Protein AF-A0A8X6NGN1-F1 (afdb_monomer_lite)

InterPro domains:
  IPR045137 RNA-binding protein 26/27 [PTHR14398] (13-332)

Structure (mmCIF, N/CA/C/O backbone):
data_AF-A0A8X6NGN1-F1
#
_entry.id   AF-A0A8X6NGN1-F1
#
loop_
_atom_site.group_PDB
_atom_site.id
_atom_site.type_symbol
_atom_site.label_atom_id
_atom_site.label_alt_id
_atom_site.label_comp_id
_atom_site.label_asym_id
_atom_site.label_entity_id
_atom_site.label_seq_id
_atom_site.pdbx_PDB_ins_code
_atom_site.Cartn_x
_atom_site.Cartn_y
_atom_site.Cartn_z
_atom_site.occupancy
_atom_site.B_iso_or_equiv
_atom_site.auth_seq_id
_atom_site.auth_comp_id
_atom_site.auth_asym_id
_atom_site.auth_atom_id
_atom_site.pdbx_PDB_model_num
ATOM 1 N N . MET A 1 1 ? 50.108 -34.096 55.454 1.00 38.34 1 MET A N 1
ATOM 2 C CA . MET A 1 1 ? 48.822 -34.813 55.584 1.00 38.34 1 MET A CA 1
ATOM 3 C C . MET A 1 1 ? 47.855 -34.188 54.583 1.00 38.34 1 MET A C 1
ATOM 5 O O . MET A 1 1 ? 47.662 -32.986 54.658 1.00 38.34 1 MET A O 1
ATOM 9 N N . THR A 1 2 ? 47.598 -34.831 53.434 1.00 42.09 2 THR A N 1
ATOM 10 C CA . THR A 1 2 ? 46.329 -35.548 53.131 1.00 42.09 2 THR A CA 1
ATOM 11 C C . THR A 1 2 ? 45.111 -34.623 53.333 1.00 42.09 2 THR A C 1
ATOM 13 O O . THR A 1 2 ? 44.882 -34.180 54.445 1.00 42.09 2 THR A O 1
ATOM 16 N N . PHE A 1 3 ? 44.324 -34.227 52.329 1.00 33.25 3 PHE A N 1
ATOM 17 C CA . PHE A 1 3 ? 43.533 -35.097 51.460 1.00 33.25 3 PHE A CA 1
ATOM 18 C C . PHE A 1 3 ? 43.136 -34.427 50.136 1.00 33.25 3 PHE A C 1
ATOM 20 O O . PHE A 1 3 ? 42.787 -33.252 50.064 1.00 33.25 3 PHE A O 1
ATOM 27 N N . CYS A 1 4 ? 43.133 -35.261 49.101 1.00 37.28 4 CYS A N 1
ATOM 28 C CA . CYS A 1 4 ? 42.441 -35.077 47.838 1.00 37.28 4 CYS A CA 1
ATOM 29 C C . CYS A 1 4 ? 40.951 -35.413 48.032 1.00 37.28 4 CYS A C 1
ATOM 31 O O . CYS A 1 4 ? 40.647 -36.506 48.504 1.00 37.28 4 CYS A O 1
ATOM 33 N N . SER A 1 5 ? 40.048 -34.531 47.598 1.00 42.12 5 SER A N 1
ATOM 34 C CA . SER A 1 5 ? 38.655 -34.887 47.303 1.00 42.12 5 SER A CA 1
ATOM 35 C C . SER A 1 5 ? 38.391 -34.619 45.828 1.00 42.12 5 SER A C 1
ATOM 37 O O . SER A 1 5 ? 38.259 -33.478 45.391 1.00 42.12 5 SER A O 1
ATOM 39 N N . LYS A 1 6 ? 38.367 -35.706 45.055 1.00 42.97 6 LYS A N 1
ATOM 40 C CA . LYS A 1 6 ? 37.861 -35.757 43.682 1.00 42.97 6 LYS A CA 1
ATOM 41 C C . LYS A 1 6 ? 36.337 -35.650 43.714 1.00 42.97 6 LYS A C 1
ATOM 43 O O . LYS A 1 6 ? 35.693 -36.431 44.408 1.00 42.97 6 LYS A O 1
ATOM 48 N N . SER A 1 7 ? 35.765 -34.802 42.868 1.00 38.72 7 SER A N 1
ATOM 49 C CA . SER A 1 7 ? 34.479 -35.099 42.241 1.00 38.72 7 SER A CA 1
ATOM 50 C C . SER A 1 7 ? 34.650 -35.002 40.726 1.00 38.72 7 SER A C 1
ATOM 52 O O . SER A 1 7 ? 35.039 -33.983 40.159 1.00 38.72 7 SER A O 1
ATOM 54 N N . THR A 1 8 ? 34.453 -36.145 40.082 1.00 39.88 8 THR A N 1
ATOM 55 C CA . THR A 1 8 ? 34.435 -36.320 38.635 1.00 39.88 8 THR A CA 1
ATOM 56 C C . THR A 1 8 ? 32.991 -36.172 38.171 1.00 39.88 8 THR A C 1
ATOM 58 O O . THR A 1 8 ? 32.128 -36.888 38.669 1.00 39.88 8 THR A O 1
ATOM 61 N N . ILE A 1 9 ? 32.735 -35.312 37.183 1.00 39.12 9 ILE A N 1
ATOM 62 C CA . ILE A 1 9 ? 31.556 -35.435 36.317 1.00 39.12 9 ILE A CA 1
ATOM 63 C C . ILE A 1 9 ? 32.050 -35.643 34.886 1.00 39.12 9 ILE A C 1
ATOM 65 O O . ILE A 1 9 ? 32.876 -34.890 34.370 1.00 39.12 9 ILE A O 1
ATOM 69 N N . TYR A 1 10 ? 31.578 -36.739 34.298 1.00 35.53 10 TYR A N 1
ATOM 70 C CA . TYR A 1 10 ? 31.946 -37.260 32.989 1.00 35.53 10 TYR A CA 1
ATOM 71 C C . TYR A 1 10 ? 31.176 -36.543 31.861 1.00 35.53 10 TYR A C 1
ATOM 73 O O . TYR A 1 10 ? 29.957 -36.444 31.893 1.00 35.53 10 TYR A O 1
ATOM 81 N N . THR A 1 11 ? 31.945 -36.108 30.860 1.00 44.31 11 THR A N 1
ATOM 82 C CA . THR A 1 11 ? 31.710 -36.122 29.400 1.00 44.31 11 THR A CA 1
ATOM 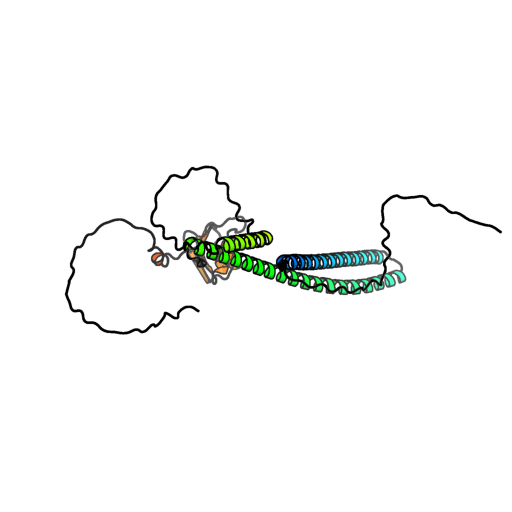83 C C . THR A 1 11 ? 30.421 -35.565 28.779 1.00 44.31 11 THR A C 1
ATOM 85 O O . THR A 1 11 ? 29.343 -36.128 28.922 1.00 44.31 11 THR A O 1
ATOM 88 N N . SER A 1 12 ? 30.610 -34.654 27.819 1.00 38.25 12 SER A N 1
ATOM 89 C CA . SER A 1 12 ? 30.003 -34.791 26.489 1.00 38.25 12 SER A CA 1
ATOM 90 C C . SER A 1 12 ? 30.968 -34.272 25.418 1.00 38.25 12 SER A C 1
ATOM 92 O O . SER A 1 12 ? 31.685 -33.294 25.617 1.00 38.25 12 SER A O 1
ATOM 94 N N . LYS A 1 13 ? 31.033 -35.019 24.319 1.00 49.81 13 LYS A N 1
ATOM 95 C CA . LYS A 1 13 ? 31.956 -34.892 23.192 1.00 49.81 13 LYS A CA 1
ATOM 96 C C . LYS A 1 13 ? 31.533 -33.737 22.276 1.00 49.81 13 LYS A C 1
ATOM 98 O O . LYS A 1 13 ? 30.365 -33.653 21.915 1.00 49.81 13 LYS A O 1
ATOM 103 N N . GLY A 1 14 ? 32.487 -32.927 21.819 1.00 42.56 14 GLY A N 1
ATOM 104 C CA . GLY A 1 14 ? 32.278 -31.992 20.707 1.00 42.56 14 GLY A CA 1
ATOM 105 C C . GLY A 1 14 ? 33.317 -30.873 20.675 1.00 42.56 14 GLY A C 1
ATOM 106 O O . GLY A 1 14 ? 33.395 -30.075 21.600 1.00 42.56 14 GLY A O 1
ATOM 107 N N . ASN A 1 15 ? 34.139 -30.843 19.628 1.00 50.84 15 ASN A N 1
ATOM 108 C CA . ASN A 1 15 ? 35.331 -30.005 19.478 1.00 50.84 15 ASN A CA 1
ATOM 109 C C . ASN A 1 15 ? 35.052 -28.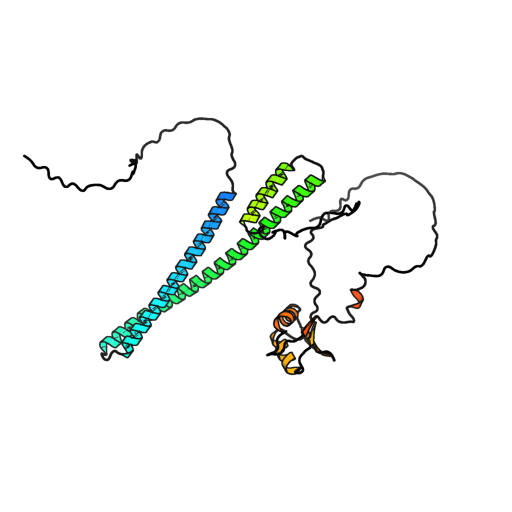490 19.583 1.00 50.84 15 ASN A C 1
ATOM 111 O O . ASN A 1 15 ? 34.553 -27.887 18.635 1.00 50.84 15 ASN A O 1
ATOM 115 N N . LEU A 1 16 ? 35.475 -27.855 20.682 1.00 48.06 16 LEU A N 1
ATOM 116 C CA . LEU A 1 16 ? 35.720 -26.410 20.741 1.00 48.06 16 LEU A CA 1
ATOM 117 C C . LEU A 1 16 ? 37.233 -26.180 20.841 1.00 48.06 16 LEU A C 1
ATOM 119 O O . LEU A 1 16 ? 37.837 -26.381 21.897 1.00 48.06 16 LEU A O 1
ATOM 123 N N . SER A 1 17 ? 37.855 -25.751 19.744 1.00 51.56 17 SER A N 1
ATOM 124 C CA . SER A 1 17 ? 39.224 -25.238 19.769 1.00 51.56 17 SER A CA 1
ATOM 125 C C . SER A 1 17 ? 39.247 -23.956 20.601 1.00 51.56 17 SER A C 1
ATOM 127 O O . SER A 1 17 ? 38.775 -22.903 20.180 1.00 51.56 17 SER A O 1
ATOM 129 N N . ARG A 1 18 ? 39.769 -24.070 21.821 1.00 47.50 18 ARG A N 1
ATOM 130 C CA . ARG A 1 18 ? 39.960 -22.993 22.792 1.00 47.50 18 ARG A CA 1
ATOM 131 C C . ARG A 1 18 ? 41.072 -22.059 22.302 1.00 47.50 18 ARG A C 1
ATOM 133 O O . ARG A 1 18 ? 42.230 -22.244 22.659 1.00 47.50 18 ARG A O 1
ATOM 140 N N . THR A 1 19 ? 40.757 -21.071 21.468 1.00 55.28 19 THR A N 1
ATOM 141 C CA . THR A 1 19 ? 41.727 -20.022 21.122 1.00 55.28 19 THR A CA 1
ATOM 142 C C . THR A 1 19 ? 41.819 -19.018 22.263 1.00 55.28 19 THR A C 1
ATOM 144 O O . THR A 1 19 ? 40.869 -18.297 22.563 1.00 55.28 19 THR A O 1
ATOM 147 N N . VAL A 1 20 ? 42.978 -19.007 22.916 1.00 51.50 20 VAL A N 1
ATOM 148 C CA . VAL A 1 20 ? 43.372 -18.026 23.927 1.00 51.50 20 VAL A CA 1
ATOM 149 C C . VAL A 1 20 ? 43.564 -16.670 23.244 1.00 51.50 20 VAL A C 1
ATOM 151 O O . VAL A 1 20 ? 44.333 -16.548 22.294 1.00 51.50 20 VAL A O 1
ATOM 154 N N . PHE A 1 21 ? 42.849 -15.653 23.719 1.00 49.09 21 PHE A N 1
ATOM 155 C CA . PHE A 1 21 ? 42.984 -14.266 23.281 1.00 49.09 21 PHE A CA 1
ATOM 156 C C . PHE A 1 21 ? 44.294 -13.676 23.830 1.00 49.09 21 PHE A C 1
ATOM 158 O O . PHE A 1 21 ? 44.448 -13.540 25.042 1.00 49.09 21 PHE A O 1
ATOM 165 N N . ILE A 1 22 ? 45.244 -13.347 22.947 1.00 53.75 22 ILE A N 1
ATOM 166 C CA . ILE A 1 22 ? 46.526 -12.706 23.290 1.00 53.75 22 ILE A CA 1
ATOM 167 C C . ILE A 1 22 ? 46.476 -11.248 22.782 1.00 53.75 22 ILE A C 1
ATOM 169 O O . ILE A 1 22 ? 46.535 -11.049 21.568 1.00 53.75 22 ILE A O 1
ATOM 173 N N . PRO A 1 23 ? 46.378 -10.213 23.645 1.00 52.19 23 PRO A N 1
ATOM 174 C CA . PRO A 1 23 ? 46.092 -8.836 23.210 1.00 52.19 23 PRO A CA 1
ATOM 175 C C . PRO A 1 23 ? 47.305 -8.039 22.691 1.00 52.19 23 PRO A C 1
ATOM 177 O O . PRO A 1 23 ? 47.186 -6.839 22.449 1.00 52.19 23 PRO A O 1
ATOM 180 N N . SER A 1 24 ? 48.473 -8.666 22.520 1.00 46.12 24 SER A N 1
ATOM 181 C CA . SER A 1 24 ? 49.738 -7.947 22.311 1.00 46.12 24 SER A CA 1
ATOM 182 C C . SER A 1 24 ? 50.606 -8.594 21.232 1.00 46.12 24 SER A C 1
ATOM 184 O O . SER A 1 24 ? 51.669 -9.136 21.512 1.00 46.12 24 SER A O 1
ATOM 186 N N . ALA A 1 25 ? 50.172 -8.520 19.976 1.00 49.41 25 ALA A N 1
ATOM 187 C CA . ALA A 1 25 ? 51.028 -8.801 18.824 1.00 49.41 25 ALA A CA 1
ATOM 188 C C . ALA A 1 25 ? 50.878 -7.691 17.776 1.00 49.41 25 ALA A C 1
ATOM 190 O O . ALA A 1 25 ? 50.329 -7.888 16.698 1.00 49.41 25 ALA A O 1
ATOM 191 N N . LYS A 1 26 ? 51.373 -6.492 18.102 1.00 50.72 26 LYS A N 1
ATOM 192 C CA . LYS A 1 26 ? 51.707 -5.489 17.087 1.00 50.72 26 LYS A CA 1
ATOM 193 C C . LYS A 1 26 ? 53.153 -5.728 16.664 1.00 50.72 26 LYS A C 1
ATOM 195 O O . LYS A 1 26 ? 54.071 -5.374 17.397 1.00 50.72 26 LYS A O 1
ATOM 200 N N . ARG A 1 27 ? 53.363 -6.314 15.485 1.00 48.06 27 ARG A N 1
ATOM 201 C CA . ARG A 1 27 ? 54.625 -6.162 14.755 1.00 48.06 27 ARG A CA 1
ATOM 202 C C . ARG A 1 27 ? 54.338 -5.726 13.325 1.00 48.06 27 ARG A C 1
ATOM 204 O O . ARG A 1 27 ? 53.595 -6.362 12.591 1.00 48.06 27 ARG A O 1
ATOM 211 N N . ASN A 1 28 ? 54.913 -4.571 13.031 1.00 42.44 28 ASN A N 1
ATOM 212 C CA . ASN A 1 28 ? 54.954 -3.862 11.771 1.00 42.44 28 ASN A CA 1
ATOM 213 C C . ASN A 1 28 ? 55.863 -4.631 10.800 1.00 42.44 28 ASN A C 1
ATOM 215 O O . ASN A 1 28 ? 56.973 -5.014 11.174 1.00 42.44 28 ASN A O 1
ATOM 219 N N . THR A 1 29 ? 55.427 -4.856 9.566 1.00 38.56 29 THR A N 1
ATOM 220 C CA . THR A 1 29 ? 56.327 -5.225 8.468 1.00 38.56 29 THR A CA 1
ATOM 221 C C . THR A 1 29 ? 55.830 -4.521 7.221 1.00 38.56 29 THR A C 1
ATOM 223 O O . THR A 1 29 ? 54.772 -4.833 6.682 1.00 38.56 29 THR A O 1
ATOM 226 N N . GLN A 1 30 ? 56.597 -3.510 6.829 1.00 47.31 30 GLN A N 1
ATOM 227 C CA . GLN A 1 30 ? 56.504 -2.872 5.532 1.00 47.31 30 GLN A CA 1
ATOM 228 C C . GLN A 1 30 ? 56.834 -3.890 4.443 1.00 47.31 30 GLN A C 1
ATOM 230 O O . GLN A 1 30 ? 57.831 -4.594 4.565 1.00 47.31 30 GLN A O 1
ATOM 235 N N . ASN A 1 31 ? 56.032 -3.922 3.380 1.00 39.47 31 ASN A N 1
ATOM 236 C CA . ASN A 1 31 ? 56.468 -4.397 2.074 1.00 39.47 31 ASN A CA 1
ATOM 237 C C . ASN A 1 31 ? 55.714 -3.642 0.974 1.00 39.47 31 ASN A C 1
ATOM 239 O O . ASN A 1 31 ? 54.487 -3.670 0.888 1.00 39.47 31 ASN A O 1
ATOM 243 N N . PHE A 1 32 ? 56.506 -2.956 0.156 1.00 36.97 32 PHE A N 1
ATOM 244 C CA . PHE A 1 32 ? 56.172 -2.426 -1.159 1.00 36.97 32 PHE A CA 1
ATOM 245 C C . PHE A 1 32 ? 55.842 -3.578 -2.124 1.00 36.97 32 PHE A C 1
ATOM 247 O O . PHE A 1 32 ? 56.635 -4.508 -2.231 1.00 36.97 32 PHE A O 1
ATOM 254 N N . ASN A 1 33 ? 54.713 -3.521 -2.840 1.00 34.78 33 ASN A N 1
ATOM 255 C CA . ASN A 1 33 ? 54.663 -3.267 -4.292 1.00 34.78 33 ASN A CA 1
ATOM 256 C C . ASN A 1 33 ? 53.273 -3.546 -4.905 1.00 34.78 33 ASN A C 1
ATOM 258 O O . ASN A 1 33 ? 52.707 -4.621 -4.752 1.00 34.78 33 ASN A O 1
ATOM 262 N N . ALA A 1 34 ? 52.800 -2.527 -5.627 1.00 34.50 34 ALA A N 1
ATOM 263 C CA . ALA A 1 34 ? 52.038 -2.504 -6.879 1.00 34.50 34 ALA A CA 1
ATOM 264 C C . ALA A 1 34 ? 50.941 -3.554 -7.198 1.00 34.50 34 ALA A C 1
ATOM 266 O O . ALA A 1 34 ? 51.194 -4.724 -7.455 1.00 34.50 34 ALA A O 1
ATOM 267 N N . ASN A 1 35 ? 49.747 -2.988 -7.417 1.00 43.16 35 ASN A N 1
ATOM 268 C CA . ASN A 1 35 ? 48.821 -3.251 -8.527 1.00 43.16 35 ASN A CA 1
ATOM 269 C C . ASN A 1 35 ? 48.153 -4.628 -8.647 1.00 43.16 35 ASN A C 1
ATOM 271 O O . ASN A 1 35 ? 48.519 -5.441 -9.484 1.00 43.16 35 ASN A O 1
ATOM 275 N N . THR A 1 36 ? 47.007 -4.773 -7.974 1.00 36.00 36 THR A N 1
ATOM 276 C CA . THR A 1 36 ? 45.785 -5.327 -8.590 1.00 36.00 36 THR A CA 1
ATOM 277 C C . THR A 1 36 ? 44.566 -4.579 -8.042 1.00 36.00 36 THR A C 1
ATOM 279 O O . THR A 1 36 ? 43.981 -4.928 -7.020 1.00 36.00 36 THR A O 1
ATOM 282 N N . ALA A 1 37 ? 44.188 -3.489 -8.710 1.00 38.81 37 ALA A N 1
ATOM 283 C CA . ALA A 1 37 ? 42.919 -2.819 -8.461 1.00 38.81 37 ALA A CA 1
ATOM 284 C C . ALA A 1 37 ? 41.785 -3.670 -9.054 1.00 38.81 37 ALA A C 1
ATOM 286 O O . ALA A 1 37 ? 41.404 -3.511 -10.209 1.00 38.81 37 ALA A O 1
ATOM 287 N N . THR A 1 38 ? 41.248 -4.598 -8.265 1.00 45.84 38 THR A N 1
ATOM 288 C CA . THR A 1 38 ? 39.935 -5.192 -8.536 1.00 45.84 38 THR A CA 1
ATOM 289 C C . THR A 1 38 ? 38.850 -4.231 -8.036 1.00 45.84 38 THR A C 1
ATOM 291 O O . THR A 1 38 ? 38.815 -3.955 -6.830 1.00 45.84 38 THR A O 1
ATOM 294 N N . PRO A 1 39 ? 37.938 -3.727 -8.885 1.00 46.25 39 PRO A N 1
ATOM 295 C CA . PRO A 1 39 ? 36.836 -2.895 -8.427 1.00 46.25 39 PRO A CA 1
ATOM 296 C C . PRO A 1 39 ? 35.776 -3.784 -7.762 1.00 46.25 39 PRO A C 1
ATOM 298 O O . PRO A 1 39 ? 34.929 -4.391 -8.415 1.00 46.25 39 PRO A O 1
ATOM 301 N N . ILE A 1 40 ? 35.806 -3.881 -6.431 1.00 48.50 40 ILE A N 1
ATOM 302 C CA . ILE A 1 40 ? 34.750 -4.542 -5.652 1.00 48.50 40 ILE A CA 1
ATOM 303 C C . ILE A 1 40 ? 33.530 -3.608 -5.577 1.00 48.50 40 ILE A C 1
ATOM 305 O O . ILE A 1 40 ? 33.332 -2.852 -4.631 1.00 48.50 40 ILE A O 1
ATOM 309 N N . THR A 1 41 ? 32.719 -3.691 -6.631 1.00 51.03 41 THR A N 1
ATOM 310 C CA . THR A 1 41 ? 31.246 -3.636 -6.677 1.00 51.03 41 THR A CA 1
ATOM 311 C C . THR A 1 41 ? 30.509 -2.654 -5.736 1.00 51.03 41 THR A C 1
ATOM 313 O O . THR A 1 41 ? 30.248 -3.005 -4.579 1.00 51.03 41 THR A O 1
ATOM 316 N N . PRO A 1 42 ? 29.980 -1.520 -6.243 1.00 55.47 42 PRO A N 1
ATOM 317 C CA . PRO A 1 42 ? 28.945 -0.731 -5.553 1.00 55.47 42 PRO A CA 1
ATOM 318 C C . PRO A 1 42 ? 27.611 -1.493 -5.368 1.00 55.47 42 PRO A C 1
ATOM 320 O O . PRO A 1 42 ? 26.827 -1.176 -4.479 1.00 55.47 42 PRO A O 1
ATOM 323 N N . VAL A 1 43 ? 27.375 -2.568 -6.132 1.00 52.47 43 VAL A N 1
ATOM 324 C CA . VAL A 1 43 ? 26.119 -3.348 -6.135 1.00 52.47 43 VAL A CA 1
ATOM 325 C C . VAL A 1 43 ? 25.865 -4.133 -4.834 1.00 52.47 43 VAL A C 1
ATOM 327 O O . VAL A 1 43 ? 24.713 -4.317 -4.441 1.00 52.47 43 VAL A O 1
ATOM 330 N N . ARG A 1 44 ? 26.912 -4.587 -4.123 1.00 54.78 44 ARG A N 1
ATOM 331 C CA . ARG A 1 44 ? 26.734 -5.347 -2.866 1.00 54.78 44 ARG A CA 1
ATOM 332 C C . ARG A 1 44 ? 26.239 -4.460 -1.718 1.00 54.78 44 ARG A C 1
ATOM 334 O O . ARG A 1 44 ? 25.295 -4.839 -1.033 1.00 54.78 44 ARG A O 1
ATOM 341 N N . ARG A 1 45 ? 26.797 -3.251 -1.576 1.00 55.75 45 ARG A N 1
ATOM 342 C CA . ARG A 1 45 ? 26.410 -2.304 -0.513 1.00 55.75 45 ARG A CA 1
ATOM 343 C C . ARG A 1 45 ? 24.961 -1.831 -0.663 1.00 55.75 45 ARG A C 1
ATOM 345 O O . ARG A 1 45 ? 24.223 -1.820 0.313 1.00 55.75 45 ARG A O 1
ATOM 352 N N . VAL A 1 46 ? 24.523 -1.555 -1.895 1.00 59.47 46 VAL A N 1
ATOM 353 C CA . VAL A 1 46 ? 23.138 -1.139 -2.188 1.00 59.47 46 VAL A CA 1
ATOM 354 C C . VAL A 1 46 ? 22.127 -2.231 -1.816 1.00 59.47 46 VAL A C 1
ATOM 356 O O . VAL A 1 46 ? 21.094 -1.939 -1.217 1.00 59.47 46 VAL A O 1
ATOM 359 N N . LYS A 1 47 ? 22.434 -3.504 -2.102 1.00 64.00 47 LYS A N 1
ATOM 360 C CA . LYS A 1 47 ? 21.561 -4.636 -1.751 1.00 64.00 47 LYS A CA 1
ATOM 361 C C . LYS A 1 47 ? 21.462 -4.853 -0.238 1.00 64.00 47 LYS A C 1
ATOM 363 O O . LYS A 1 47 ? 20.374 -5.141 0.264 1.00 64.00 47 LYS A O 1
ATOM 368 N N . ASP A 1 48 ? 22.571 -4.696 0.480 1.00 68.50 48 ASP A N 1
ATOM 369 C CA . ASP A 1 48 ? 22.600 -4.824 1.939 1.00 68.50 48 ASP A CA 1
ATOM 370 C C . ASP A 1 48 ? 21.844 -3.679 2.621 1.00 68.50 48 ASP A C 1
ATOM 372 O O . ASP A 1 48 ? 21.102 -3.910 3.574 1.00 68.50 48 ASP A O 1
ATOM 376 N N . ASP A 1 49 ? 21.954 -2.454 2.109 1.00 69.25 49 ASP A N 1
ATOM 377 C CA . ASP A 1 49 ? 21.252 -1.300 2.671 1.00 69.25 49 ASP A CA 1
ATOM 378 C C . ASP A 1 49 ? 19.748 -1.316 2.352 1.00 69.25 49 ASP A C 1
ATOM 380 O O . ASP A 1 49 ? 18.937 -0.961 3.210 1.00 69.25 49 ASP A O 1
ATOM 384 N N . GLN A 1 50 ? 19.345 -1.819 1.178 1.00 70.19 50 GLN A N 1
ATOM 385 C CA . GLN A 1 50 ? 17.937 -2.084 0.853 1.00 70.19 50 GLN A CA 1
ATOM 386 C C . GLN A 1 50 ? 17.331 -3.118 1.818 1.00 70.19 50 GLN A C 1
ATOM 388 O O . GLN A 1 50 ? 16.237 -2.911 2.345 1.00 70.19 50 GLN A O 1
ATOM 393 N N . ARG A 1 51 ? 18.059 -4.210 2.091 1.00 74.00 51 ARG A N 1
ATOM 394 C CA . ARG A 1 51 ? 17.640 -5.249 3.046 1.00 74.00 51 ARG A CA 1
ATOM 395 C C . ARG A 1 51 ? 17.530 -4.706 4.466 1.00 74.00 51 ARG A C 1
ATOM 397 O O . ARG A 1 51 ? 16.493 -4.882 5.092 1.00 74.00 51 ARG A O 1
ATOM 404 N N . LYS A 1 52 ? 18.523 -3.947 4.940 1.00 77.38 52 LYS A N 1
ATOM 405 C CA . LYS A 1 52 ? 18.463 -3.294 6.261 1.00 77.38 52 LYS A CA 1
ATOM 406 C C . LYS A 1 52 ? 17.261 -2.359 6.396 1.00 77.38 52 LYS A C 1
ATOM 408 O O . LYS A 1 52 ? 16.634 -2.328 7.453 1.00 77.38 52 LYS A O 1
ATOM 413 N N . LYS A 1 53 ? 16.922 -1.600 5.345 1.00 76.69 53 LYS A N 1
ATOM 414 C CA . LYS A 1 53 ? 15.730 -0.733 5.330 1.00 76.69 53 LYS A CA 1
ATOM 415 C C . LYS A 1 53 ? 14.437 -1.548 5.425 1.00 76.69 53 LYS A C 1
ATOM 417 O O . LYS A 1 53 ? 13.560 -1.185 6.206 1.00 76.69 53 LYS A O 1
ATOM 422 N N . GLN A 1 54 ? 14.330 -2.657 4.690 1.00 79.12 54 GLN A N 1
ATOM 423 C CA . GLN A 1 54 ? 13.182 -3.569 4.782 1.00 79.12 54 GLN A CA 1
ATOM 424 C C . GLN A 1 54 ? 13.066 -4.206 6.175 1.00 79.12 54 GLN A C 1
ATOM 426 O O . GLN A 1 54 ? 11.991 -4.161 6.773 1.00 79.12 54 GLN A O 1
ATOM 431 N N . ASP A 1 55 ? 14.175 -4.686 6.738 1.00 83.94 55 ASP A N 1
ATOM 432 C CA . ASP A 1 55 ? 14.218 -5.273 8.082 1.00 83.94 55 ASP A CA 1
ATOM 433 C C . ASP A 1 55 ? 13.819 -4.255 9.163 1.00 83.94 55 ASP A C 1
ATOM 435 O O . ASP A 1 55 ? 13.116 -4.587 10.119 1.00 83.94 55 ASP A O 1
ATOM 439 N N . ALA A 1 56 ? 14.237 -2.992 9.022 1.00 84.69 56 ALA A N 1
ATOM 440 C CA . ALA A 1 56 ? 13.854 -1.921 9.938 1.00 84.69 56 ALA A CA 1
ATOM 441 C C . ALA A 1 56 ? 12.345 -1.623 9.879 1.00 84.69 56 ALA A C 1
ATOM 443 O O . ALA A 1 56 ? 11.708 -1.469 10.925 1.00 84.69 56 ALA A O 1
ATOM 444 N N . ILE A 1 57 ? 11.758 -1.587 8.677 1.00 86.81 57 ILE A N 1
ATOM 445 C CA . ILE A 1 57 ? 10.307 -1.419 8.494 1.00 86.81 57 ILE A CA 1
ATOM 446 C C . ILE A 1 57 ? 9.555 -2.609 9.104 1.00 86.81 57 ILE A C 1
ATOM 448 O O . ILE A 1 57 ? 8.587 -2.410 9.840 1.00 86.81 57 ILE A O 1
ATOM 452 N N . GLN A 1 58 ? 10.030 -3.835 8.875 1.00 85.94 58 GLN A N 1
ATOM 453 C CA . GLN A 1 58 ? 9.423 -5.045 9.426 1.00 85.94 58 GLN A CA 1
ATOM 454 C C . GLN A 1 58 ? 9.459 -5.059 10.960 1.00 85.94 58 GLN A C 1
ATOM 456 O O . GLN A 1 58 ? 8.436 -5.315 11.596 1.00 85.94 58 GLN A O 1
ATOM 461 N N . LYS A 1 59 ? 10.593 -4.691 11.570 1.00 90.56 59 LYS A N 1
ATOM 462 C CA . LYS A 1 59 ? 10.709 -4.551 13.031 1.00 90.56 59 LYS A CA 1
ATOM 463 C C . LYS A 1 59 ? 9.751 -3.497 13.589 1.00 90.56 59 LYS A C 1
ATOM 465 O O . LYS A 1 59 ? 9.133 -3.728 14.626 1.00 90.56 59 LYS A O 1
ATOM 470 N N . ARG A 1 60 ? 9.579 -2.355 12.908 1.00 87.69 60 ARG A N 1
ATOM 471 C CA . ARG A 1 60 ? 8.604 -1.329 13.326 1.00 87.69 60 ARG A CA 1
ATOM 472 C C . ARG A 1 60 ? 7.164 -1.844 13.265 1.00 87.69 60 ARG A C 1
ATOM 474 O O . ARG A 1 60 ? 6.396 -1.577 14.187 1.00 87.69 60 ARG A O 1
ATOM 481 N N . LEU A 1 61 ? 6.806 -2.599 12.224 1.00 89.75 61 LEU A N 1
ATOM 482 C CA . LEU A 1 61 ? 5.486 -3.231 12.113 1.00 89.75 61 LEU A CA 1
ATOM 483 C C . LEU A 1 61 ? 5.243 -4.241 13.240 1.00 89.75 61 LEU A C 1
ATOM 485 O O . LEU A 1 61 ? 4.168 -4.241 13.841 1.00 89.75 61 LEU A O 1
ATOM 489 N N . GLU A 1 62 ? 6.241 -5.065 13.564 1.00 92.25 62 GLU A N 1
ATOM 490 C CA . GLU A 1 62 ? 6.144 -6.043 14.650 1.00 92.25 62 GLU A CA 1
ATOM 491 C C . GLU A 1 62 ? 5.969 -5.365 16.017 1.00 92.25 62 GLU A C 1
ATOM 493 O O . GLU A 1 62 ? 5.108 -5.766 16.802 1.00 92.25 62 GLU A O 1
ATOM 498 N N . LEU A 1 63 ? 6.727 -4.297 16.292 1.00 93.25 63 LEU A N 1
ATOM 499 C CA . LEU A 1 63 ? 6.577 -3.510 17.519 1.00 93.25 63 LEU A CA 1
ATOM 500 C C . LEU A 1 63 ? 5.186 -2.881 17.630 1.00 93.25 63 LEU A C 1
ATOM 502 O O . LEU A 1 63 ? 4.560 -2.958 18.687 1.00 93.25 63 LEU A O 1
ATOM 506 N N . HIS A 1 64 ? 4.674 -2.306 16.542 1.00 91.06 64 HIS A N 1
ATOM 507 C CA . HIS A 1 64 ? 3.325 -1.746 16.513 1.00 91.06 64 HIS A CA 1
ATOM 508 C C . HIS A 1 64 ? 2.254 -2.823 16.749 1.00 91.06 64 HIS A C 1
ATOM 510 O O . HIS A 1 64 ? 1.324 -2.602 17.525 1.00 91.06 64 HIS A O 1
ATOM 516 N N . LYS A 1 65 ? 2.412 -4.019 16.163 1.00 93.19 65 LYS A N 1
ATOM 517 C CA . LYS A 1 65 ? 1.520 -5.162 16.414 1.00 93.19 65 LYS A CA 1
ATOM 518 C C . LYS A 1 65 ? 1.531 -5.575 17.889 1.00 93.19 65 LYS A C 1
ATOM 520 O O . LYS A 1 65 ? 0.466 -5.689 18.490 1.00 93.19 65 LYS A O 1
ATOM 525 N N . LYS A 1 66 ? 2.714 -5.710 18.498 1.00 94.00 66 LYS A N 1
ATOM 526 C CA . LYS A 1 66 ? 2.853 -6.034 19.930 1.00 94.00 66 LYS A CA 1
ATOM 527 C C . LYS A 1 66 ? 2.216 -4.971 20.828 1.00 94.00 66 LYS A C 1
ATOM 529 O O . LYS A 1 66 ? 1.535 -5.318 21.787 1.00 94.00 66 LYS A O 1
ATOM 534 N N . LYS A 1 67 ? 2.367 -3.680 20.502 1.00 92.06 67 LYS A N 1
ATOM 535 C CA . LYS A 1 67 ? 1.682 -2.593 21.225 1.00 92.06 67 LYS A CA 1
ATOM 536 C C . LYS A 1 67 ? 0.158 -2.691 21.117 1.00 92.06 67 LYS A C 1
ATOM 538 O O . LYS A 1 67 ? -0.532 -2.491 22.113 1.00 92.06 67 LYS A O 1
ATOM 543 N N . GLN A 1 68 ? -0.377 -3.030 19.943 1.00 92.56 68 GLN A N 1
ATOM 544 C CA . GLN A 1 68 ? -1.818 -3.245 19.768 1.00 92.56 68 GLN A CA 1
ATOM 545 C C . GLN A 1 68 ? -2.334 -4.456 20.558 1.00 92.56 68 GLN A C 1
ATOM 547 O O . GLN A 1 68 ? -3.404 -4.380 21.158 1.00 92.56 68 GLN A O 1
ATOM 552 N N . GLU A 1 69 ? -1.593 -5.565 20.577 1.00 94.62 69 GLU A N 1
ATOM 553 C CA . GLU A 1 69 ? -1.925 -6.745 21.389 1.00 94.62 69 GLU A CA 1
ATOM 554 C C . GLU A 1 69 ? -1.895 -6.418 22.888 1.00 94.62 69 GLU A C 1
ATOM 556 O O . GLU A 1 69 ? -2.831 -6.753 23.613 1.00 94.62 69 GLU A O 1
ATOM 561 N N . PHE A 1 70 ? -0.883 -5.672 23.338 1.00 95.44 70 PHE A N 1
ATOM 562 C CA . PHE A 1 70 ? -0.794 -5.195 24.717 1.00 95.44 70 PHE A CA 1
ATOM 563 C C . PHE A 1 70 ? -1.978 -4.296 25.096 1.00 95.44 70 PHE A C 1
ATOM 565 O O . PHE A 1 70 ? -2.587 -4.484 26.148 1.00 95.44 70 PHE A O 1
ATOM 572 N N . LEU A 1 71 ? -2.364 -3.366 24.217 1.00 95.44 71 LEU A N 1
ATOM 573 C CA . LEU A 1 71 ? -3.544 -2.524 24.407 1.00 95.44 71 LEU A CA 1
ATOM 574 C C . LEU A 1 71 ? -4.829 -3.358 24.546 1.00 95.44 71 LEU A C 1
ATOM 576 O O . LEU A 1 71 ? -5.642 -3.088 25.429 1.00 95.44 71 LEU A O 1
ATOM 580 N N . LYS A 1 72 ? -5.007 -4.387 23.708 1.00 93.94 72 LYS A N 1
ATOM 581 C CA . LYS A 1 72 ? -6.156 -5.304 23.801 1.00 93.94 72 LYS A CA 1
ATOM 582 C C . LYS A 1 72 ? -6.185 -6.034 25.143 1.00 93.94 72 LYS A C 1
ATOM 584 O O . LYS A 1 72 ? -7.241 -6.080 25.766 1.00 93.94 72 LYS A O 1
ATOM 589 N N . SER A 1 73 ? -5.036 -6.527 25.606 1.00 95.56 73 SER A N 1
ATOM 590 C CA . SER A 1 73 ? -4.916 -7.195 26.907 1.00 95.56 73 SER A CA 1
ATOM 591 C C . SER A 1 73 ? -5.264 -6.261 28.075 1.00 95.56 73 SER A C 1
ATOM 593 O O . SER A 1 73 ? -5.969 -6.668 28.995 1.00 95.56 73 SER A O 1
ATOM 595 N N . GLN A 1 74 ? -4.866 -4.984 28.017 1.00 94.00 74 GLN A N 1
ATOM 596 C CA . GLN A 1 74 ? -5.249 -3.998 29.039 1.00 94.00 74 GLN A CA 1
ATOM 59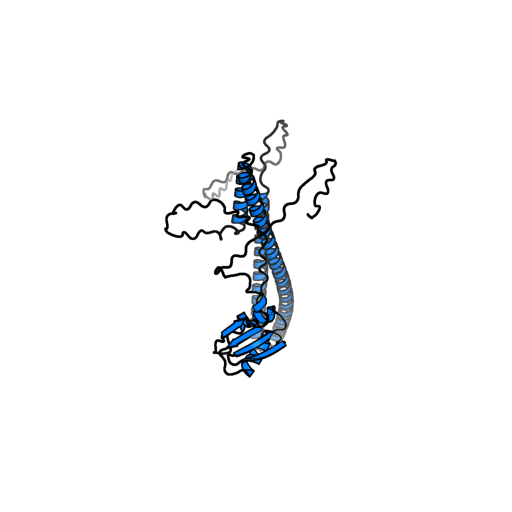7 C C . GLN A 1 74 ? -6.758 -3.724 29.053 1.00 94.00 74 GLN A C 1
ATOM 599 O O . GLN A 1 74 ? -7.361 -3.652 30.124 1.00 94.00 74 GLN A O 1
ATOM 604 N N . ILE A 1 75 ? -7.384 -3.615 27.877 1.00 94.50 75 ILE A N 1
ATOM 605 C CA . ILE A 1 75 ? -8.841 -3.445 27.759 1.00 94.50 75 ILE A CA 1
ATOM 606 C C . ILE A 1 75 ? -9.573 -4.677 28.308 1.00 94.50 75 ILE A C 1
ATOM 608 O O . ILE A 1 75 ? -10.576 -4.544 29.005 1.00 94.50 75 ILE A O 1
ATOM 612 N N . GLU A 1 76 ? -9.081 -5.879 28.019 1.00 95.44 76 GLU A N 1
ATOM 613 C CA . GLU A 1 76 ? -9.633 -7.120 28.563 1.00 95.44 76 GLU A CA 1
ATOM 614 C C . GLU A 1 76 ? -9.508 -7.176 30.092 1.00 95.44 76 GLU A C 1
ATOM 616 O O . GLU A 1 76 ? -10.490 -7.454 30.779 1.00 95.44 76 GLU A O 1
ATOM 621 N N . HIS A 1 77 ? -8.347 -6.813 30.644 1.00 92.75 77 HIS A N 1
ATOM 622 C CA . HIS A 1 77 ? -8.153 -6.740 32.090 1.00 92.75 77 HIS A CA 1
ATOM 623 C C . HIS A 1 77 ? -9.100 -5.724 32.748 1.00 92.75 77 HIS A C 1
ATOM 625 O O . HIS A 1 77 ? -9.710 -6.023 33.777 1.00 92.75 77 HIS A O 1
ATOM 631 N N . GLN A 1 78 ? -9.294 -4.556 32.126 1.00 94.06 78 GLN A N 1
ATOM 632 C CA . GLN A 1 78 ? -10.268 -3.566 32.582 1.00 94.06 78 GLN A CA 1
ATOM 633 C C . GLN A 1 78 ? -11.695 -4.136 32.588 1.00 94.06 78 GLN A C 1
ATOM 635 O O . GLN A 1 78 ? -12.408 -3.941 33.571 1.00 94.06 78 GLN A O 1
ATOM 640 N N . LYS A 1 79 ? -12.100 -4.879 31.545 1.00 95.12 79 LYS A N 1
ATOM 641 C CA . LYS A 1 79 ? -13.415 -5.548 31.487 1.00 95.12 79 LYS A CA 1
ATOM 642 C C . LYS A 1 79 ? -13.598 -6.549 32.625 1.00 95.12 79 LYS A C 1
ATOM 644 O O . LYS A 1 79 ? -14.619 -6.508 33.300 1.00 95.12 79 LYS A O 1
ATOM 649 N N . VAL A 1 80 ? -12.591 -7.380 32.899 1.00 95.00 80 VAL A N 1
ATOM 650 C CA . VAL A 1 80 ? -12.635 -8.350 34.008 1.00 95.00 80 VAL A CA 1
ATOM 651 C C . VAL A 1 80 ? -12.796 -7.650 35.359 1.00 95.00 80 VAL A C 1
ATOM 653 O O . VAL A 1 80 ? -13.532 -8.129 36.222 1.00 95.00 80 VAL A O 1
ATOM 656 N N . ILE A 1 81 ? -12.126 -6.515 35.573 1.00 92.81 81 ILE A N 1
ATOM 657 C CA . ILE A 1 81 ? -12.290 -5.740 36.811 1.00 92.81 81 ILE A CA 1
ATOM 658 C C . ILE A 1 81 ? -13.688 -5.119 36.879 1.00 92.81 81 ILE A C 1
ATOM 660 O O . ILE A 1 81 ? -14.290 -5.108 37.949 1.00 92.81 81 ILE A O 1
ATOM 664 N N . LEU A 1 82 ? -14.237 -4.656 35.757 1.00 92.69 82 LEU A N 1
ATOM 665 C CA . LEU A 1 82 ? -15.594 -4.111 35.682 1.00 92.69 82 LEU A CA 1
ATOM 666 C C . LEU A 1 82 ? -16.653 -5.185 36.003 1.00 92.69 82 LEU A C 1
ATOM 668 O O . LEU A 1 82 ? -17.568 -4.938 36.790 1.00 92.69 82 LEU A O 1
ATOM 672 N N . ASP A 1 83 ? -16.458 -6.411 35.513 1.00 93.81 83 ASP A N 1
ATOM 673 C CA . ASP A 1 83 ? -17.285 -7.569 35.864 1.00 93.81 83 ASP A CA 1
ATOM 674 C C . ASP A 1 83 ? -17.191 -7.904 37.357 1.00 93.81 83 ASP A C 1
ATOM 676 O O . ASP A 1 83 ? -18.210 -8.166 38.001 1.00 93.81 83 ASP A O 1
ATOM 680 N N . LYS A 1 84 ? -15.985 -7.869 37.938 1.00 91.81 84 LYS A N 1
ATOM 681 C CA . LYS A 1 84 ? -15.797 -8.055 39.387 1.00 91.81 84 LYS A CA 1
ATOM 682 C C . LYS A 1 84 ? -16.482 -6.943 40.184 1.00 91.81 84 LYS A C 1
ATOM 684 O O . LYS A 1 84 ? -17.162 -7.243 41.162 1.00 91.81 84 LYS A O 1
ATOM 689 N N . LEU A 1 85 ? -16.387 -5.690 39.733 1.00 90.31 85 LEU A N 1
ATOM 690 C CA . LEU A 1 85 ? -17.038 -4.541 40.367 1.00 90.31 85 LEU A CA 1
ATOM 691 C C . LEU A 1 85 ? -18.562 -4.710 40.396 1.00 90.31 85 LEU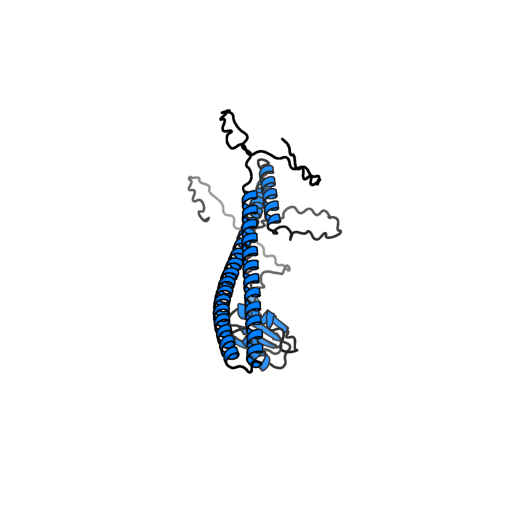 A C 1
ATOM 693 O O . LEU A 1 85 ? -19.179 -4.416 41.416 1.00 90.31 85 LEU A O 1
ATOM 697 N N . SER A 1 86 ? -19.157 -5.235 39.319 1.00 90.31 86 SER A N 1
ATOM 698 C CA . SER A 1 86 ? -20.603 -5.495 39.253 1.00 90.31 86 SER A CA 1
ATOM 699 C C . SER A 1 86 ? -21.087 -6.569 40.242 1.00 90.31 86 SER A C 1
ATOM 701 O O . SER A 1 86 ? -22.250 -6.564 40.637 1.00 90.31 86 SER A O 1
ATOM 703 N N . LYS A 1 87 ? -20.195 -7.477 40.668 1.00 91.81 87 LYS A N 1
ATOM 704 C CA . LYS A 1 87 ? -20.502 -8.615 41.555 1.00 91.81 87 LYS A CA 1
ATOM 705 C C . LYS A 1 87 ? -20.110 -8.372 43.020 1.00 91.81 87 LYS A C 1
ATOM 707 O O . LYS A 1 87 ? -20.583 -9.094 43.899 1.00 91.81 87 LYS A O 1
ATOM 712 N N . CYS A 1 88 ? -19.264 -7.380 43.307 1.00 84.25 88 CYS A N 1
ATOM 713 C CA . CYS A 1 88 ? -18.819 -7.054 44.664 1.00 84.25 88 CYS A CA 1
ATOM 714 C C . CYS A 1 88 ? -19.943 -6.424 45.505 1.00 84.25 88 CYS A C 1
ATOM 716 O O . CYS A 1 88 ? -20.537 -5.416 45.127 1.00 84.25 88 CYS A O 1
ATOM 718 N N . LYS A 1 89 ? -20.190 -6.985 46.697 1.00 86.19 89 LYS A N 1
ATOM 719 C CA . LYS A 1 89 ? -21.149 -6.455 47.689 1.00 86.19 89 LYS A CA 1
ATOM 720 C C . LYS A 1 89 ? -20.485 -5.563 48.748 1.00 86.19 89 LYS A C 1
ATOM 722 O O . LYS A 1 89 ? -21.161 -4.725 49.333 1.00 86.19 89 LYS A O 1
ATOM 727 N N . ASN A 1 90 ? -19.174 -5.709 48.951 1.00 88.00 90 ASN A N 1
ATOM 728 C CA . ASN A 1 90 ? -18.393 -4.970 49.944 1.00 88.00 90 ASN A CA 1
ATOM 729 C C . ASN A 1 90 ? -18.001 -3.574 49.432 1.00 88.00 90 ASN A C 1
ATOM 731 O O . ASN A 1 90 ? -17.417 -3.455 48.356 1.00 88.00 90 ASN A O 1
ATOM 735 N N . GLU A 1 91 ? -18.256 -2.522 50.214 1.00 88.44 91 GLU A N 1
ATOM 736 C CA . GLU A 1 91 ? -18.045 -1.137 49.759 1.00 88.44 91 GLU A CA 1
ATOM 737 C C . GLU A 1 91 ? -16.557 -0.762 49.619 1.00 88.44 91 GLU A C 1
ATOM 739 O O . GLU A 1 91 ? -16.156 -0.193 48.607 1.00 88.44 91 GLU A O 1
ATOM 744 N N . LYS A 1 92 ? -15.700 -1.199 50.553 1.00 88.88 92 LYS A N 1
ATOM 745 C CA . LYS A 1 92 ? -14.242 -0.960 50.493 1.00 88.88 92 LYS A CA 1
ATOM 746 C C . LYS A 1 92 ? -13.580 -1.600 49.265 1.00 88.88 92 LYS A C 1
ATOM 748 O O . LYS A 1 92 ? -12.682 -1.025 48.658 1.00 88.88 92 LYS A O 1
ATOM 753 N N . GLU A 1 93 ? -14.033 -2.792 48.877 1.00 89.00 93 GLU A N 1
ATOM 754 C CA . GLU A 1 93 ? -13.531 -3.478 47.679 1.00 89.00 93 GLU A CA 1
ATOM 755 C C . GLU A 1 93 ? -13.988 -2.765 46.404 1.00 89.00 93 GLU A C 1
ATOM 757 O O . GLU A 1 93 ? -13.201 -2.620 45.469 1.00 89.00 93 GLU A O 1
ATOM 762 N N . LYS A 1 94 ? -15.231 -2.265 46.366 1.00 89.25 94 LYS A N 1
ATOM 763 C CA . LYS A 1 94 ? -15.720 -1.473 45.229 1.00 89.25 94 LYS A CA 1
ATOM 764 C C . LYS A 1 94 ? -14.899 -0.205 45.021 1.00 89.25 94 LYS A C 1
ATOM 766 O O . LYS A 1 94 ? -14.594 0.120 43.876 1.00 89.25 94 LYS A O 1
ATOM 771 N N . GLU A 1 95 ? -14.547 0.509 46.089 1.00 91.62 95 GLU A N 1
ATOM 772 C CA . GLU A 1 95 ? -13.697 1.704 46.006 1.00 91.62 95 GLU A CA 1
ATOM 773 C C . GLU A 1 95 ? -12.312 1.371 45.434 1.00 91.62 95 GLU A C 1
ATOM 775 O O . GLU A 1 95 ? -11.869 2.016 44.482 1.00 91.62 95 GLU A O 1
ATOM 780 N N . PHE A 1 96 ? -11.679 0.297 45.920 1.00 93.00 96 PHE A N 1
ATOM 781 C CA . PHE A 1 96 ? -10.393 -0.172 45.398 1.00 93.00 96 PHE A CA 1
ATOM 782 C C . PHE A 1 96 ? -10.465 -0.579 43.914 1.00 93.00 96 PHE A C 1
ATOM 784 O O . PHE A 1 96 ? -9.594 -0.220 43.112 1.00 93.00 96 PHE A O 1
ATOM 791 N N . LEU A 1 97 ? -11.524 -1.292 43.510 1.00 91.81 97 LEU A N 1
ATOM 792 C CA . LEU A 1 97 ? -11.738 -1.667 42.110 1.00 91.81 97 LEU A CA 1
ATOM 793 C C . LEU A 1 97 ? -11.960 -0.435 41.223 1.00 91.81 97 LEU A C 1
ATOM 795 O O . LEU A 1 97 ? -11.385 -0.365 40.137 1.00 91.81 97 LEU A O 1
ATOM 799 N N . LYS A 1 98 ? -12.738 0.554 41.679 1.00 93.00 98 LYS A N 1
ATOM 800 C CA . LYS A 1 98 ? -12.944 1.823 40.959 1.00 93.00 98 LYS A CA 1
ATOM 801 C C . LYS A 1 98 ? -11.630 2.579 40.759 1.00 93.00 98 LYS A C 1
ATOM 803 O O . LYS A 1 98 ? -11.358 3.017 39.642 1.00 93.00 98 LYS A O 1
ATOM 808 N N . GLN A 1 99 ? -10.798 2.678 41.797 1.00 94.81 99 GLN A N 1
ATOM 809 C CA . GLN A 1 99 ? -9.486 3.324 41.700 1.00 94.81 99 GLN A CA 1
ATOM 810 C C . GLN A 1 99 ? -8.575 2.590 40.702 1.00 94.81 99 GLN A C 1
ATOM 812 O O . GLN A 1 99 ? -7.957 3.213 39.841 1.00 94.81 99 GLN A O 1
ATOM 817 N N . THR A 1 100 ? -8.568 1.254 40.738 1.00 92.25 100 THR A N 1
ATOM 818 C CA . THR A 1 100 ? -7.801 0.431 39.789 1.00 92.25 100 THR A CA 1
ATOM 819 C C . THR A 1 100 ? -8.275 0.630 38.343 1.00 92.25 100 THR A C 1
ATOM 821 O O . THR A 1 100 ? -7.453 0.737 37.430 1.00 92.25 100 THR A O 1
ATOM 824 N N . ILE A 1 101 ? -9.592 0.725 38.118 1.00 94.50 101 ILE A N 1
ATOM 825 C CA . ILE A 1 101 ? -10.173 1.022 36.799 1.00 94.50 101 ILE A CA 1
ATOM 826 C C . ILE A 1 101 ? -9.718 2.396 36.300 1.00 94.50 101 ILE A C 1
ATOM 828 O O . ILE A 1 101 ? -9.355 2.506 35.130 1.00 94.50 101 ILE A O 1
ATOM 832 N N . GLN A 1 102 ? -9.708 3.427 37.150 1.00 95.25 102 GLN A N 1
ATOM 833 C CA . GLN A 1 102 ? -9.235 4.763 36.766 1.00 95.25 102 GLN A CA 1
ATOM 834 C C . GLN A 1 102 ? -7.772 4.721 36.312 1.00 95.25 102 GLN A C 1
ATOM 836 O O . GLN A 1 102 ? -7.469 5.132 35.193 1.00 95.25 102 GLN A O 1
ATOM 841 N N . THR A 1 103 ? -6.890 4.101 37.101 1.00 94.69 103 THR A N 1
ATOM 842 C CA . THR A 1 103 ? -5.471 3.954 36.739 1.00 94.69 103 THR A CA 1
ATOM 843 C C . THR A 1 103 ? -5.270 3.167 35.437 1.00 94.69 103 THR A C 1
ATOM 845 O O . THR A 1 103 ? -4.405 3.508 34.629 1.00 94.69 103 THR A O 1
ATOM 848 N N . LEU A 1 104 ? -6.049 2.104 35.199 1.00 92.88 104 LEU A N 1
ATOM 849 C CA . LEU A 1 104 ? -5.994 1.368 33.931 1.00 92.88 104 LEU A CA 1
ATOM 850 C C . LEU A 1 104 ? -6.521 2.198 32.758 1.00 92.88 104 LEU A C 1
ATOM 852 O O . LEU A 1 104 ? -5.942 2.136 31.678 1.00 92.88 104 LEU A O 1
ATOM 856 N N . THR A 1 105 ? -7.564 3.001 32.967 1.00 94.19 105 THR A N 1
ATOM 857 C CA . THR A 1 105 ? -8.135 3.883 31.938 1.00 94.19 105 THR A CA 1
ATOM 858 C C . THR A 1 105 ? -7.119 4.929 31.484 1.00 94.19 105 THR A C 1
ATOM 860 O O . THR A 1 105 ? -6.940 5.125 30.282 1.00 94.19 105 THR A O 1
ATOM 863 N N . GLU A 1 106 ? -6.398 5.546 32.423 1.00 95.62 106 GLU A N 1
ATOM 864 C CA . GLU A 1 106 ? -5.311 6.486 32.123 1.00 95.62 106 GLU A CA 1
ATOM 865 C C . GLU A 1 106 ? -4.200 5.813 31.309 1.00 95.62 106 GLU A C 1
ATOM 867 O O . GLU A 1 106 ? -3.828 6.301 30.242 1.00 95.62 106 GLU A O 1
ATOM 872 N N . LYS A 1 107 ? -3.731 4.636 31.748 1.00 94.00 107 LYS A N 1
ATOM 873 C CA . LYS A 1 107 ? -2.713 3.858 31.020 1.00 94.00 107 LYS A CA 1
ATOM 874 C C . LYS A 1 107 ? -3.174 3.478 29.611 1.00 94.00 107 LYS A C 1
ATOM 876 O O . LYS A 1 107 ? -2.397 3.591 28.666 1.00 94.00 107 LYS A O 1
ATOM 881 N N . ILE A 1 108 ? -4.426 3.043 29.460 1.00 94.94 108 ILE A N 1
ATOM 882 C CA . ILE A 1 108 ? -5.030 2.706 28.165 1.00 94.94 108 ILE A CA 1
ATOM 883 C C . ILE A 1 108 ? -5.068 3.936 27.258 1.00 94.94 108 ILE A C 1
ATOM 885 O O . ILE A 1 108 ? -4.702 3.817 26.092 1.00 94.94 108 ILE A O 1
ATOM 889 N N . SER A 1 109 ? -5.452 5.104 27.778 1.00 94.94 109 SER A N 1
ATOM 890 C CA . SER A 1 109 ? -5.468 6.360 27.019 1.00 94.94 109 SER A CA 1
ATOM 891 C C . SER A 1 109 ? -4.081 6.701 26.459 1.00 94.94 109 SER A C 1
ATOM 893 O O . SER A 1 109 ? -3.940 6.931 25.256 1.00 94.94 109 SER A O 1
ATOM 895 N N . THR A 1 110 ? -3.036 6.610 27.290 1.00 94.94 110 THR A N 1
ATOM 896 C CA . THR A 1 110 ? -1.643 6.848 26.874 1.00 94.94 110 THR A CA 1
ATOM 897 C C . THR A 1 110 ? -1.175 5.847 25.812 1.00 94.94 110 THR A C 1
ATOM 899 O O . THR A 1 110 ? -0.603 6.220 24.789 1.00 94.94 110 THR A O 1
ATOM 902 N N . ILE A 1 111 ? -1.467 4.555 25.993 1.00 93.19 111 ILE A N 1
ATOM 903 C CA . ILE A 1 111 ? -1.103 3.530 25.002 1.00 93.19 111 ILE A CA 1
ATOM 904 C C . ILE A 1 111 ? -1.875 3.750 23.692 1.00 93.19 111 ILE A C 1
ATOM 906 O O . ILE A 1 111 ? -1.322 3.560 22.610 1.00 93.19 111 ILE A O 1
ATOM 910 N N . GLN A 1 112 ? -3.140 4.172 23.755 1.00 93.94 112 GLN A N 1
ATOM 911 C CA . GLN A 1 112 ? -3.934 4.490 22.568 1.00 93.94 112 GLN A CA 1
ATOM 912 C C . GLN A 1 112 ? -3.365 5.679 21.793 1.00 93.94 112 GLN A C 1
ATOM 914 O O . GLN A 1 112 ? -3.340 5.622 20.560 1.00 93.94 112 GLN A O 1
ATOM 919 N N . SER A 1 113 ? -2.911 6.742 22.467 1.00 94.94 113 SER A N 1
ATOM 920 C CA . SER A 1 113 ? -2.257 7.865 21.785 1.00 94.94 113 SER A CA 1
ATOM 921 C C . SER A 1 113 ? -0.960 7.431 21.107 1.00 94.94 113 SER A C 1
ATOM 923 O O . SER A 1 113 ? -0.743 7.775 19.944 1.00 94.94 113 SER A O 1
ATOM 925 N N . ASP A 1 114 ? -0.156 6.603 21.774 1.00 92.38 114 ASP A N 1
ATOM 926 C CA . ASP A 1 114 ? 1.094 6.086 21.213 1.00 92.38 114 ASP A CA 1
ATOM 927 C C . ASP A 1 114 ? 0.846 5.176 20.007 1.00 92.38 114 ASP A C 1
ATOM 929 O O . ASP A 1 114 ? 1.502 5.320 18.978 1.00 92.38 114 ASP A O 1
ATOM 933 N N . VAL A 1 115 ? -0.144 4.279 20.080 1.00 92.94 115 VAL A N 1
ATOM 934 C CA . VAL A 1 115 ? -0.532 3.416 18.951 1.00 92.94 115 VAL A CA 1
ATOM 935 C C . VAL A 1 115 ? -1.026 4.250 17.767 1.00 92.94 115 VAL A C 1
ATOM 937 O O . VAL A 1 115 ? -0.674 3.959 16.624 1.00 92.94 115 VAL A O 1
ATOM 940 N N . LYS A 1 116 ? -1.818 5.304 18.007 1.00 93.44 116 LYS A N 1
ATOM 941 C CA . LYS A 1 116 ? -2.267 6.216 16.941 1.00 93.44 116 LYS A CA 1
ATOM 942 C C . LYS A 1 116 ? -1.084 6.934 16.292 1.00 93.44 116 LYS A C 1
ATOM 944 O O . LYS A 1 116 ? -1.021 6.992 15.065 1.00 93.44 116 LYS A O 1
ATOM 949 N N . LYS A 1 117 ? -0.140 7.436 17.094 1.00 93.06 117 LYS A N 1
ATOM 950 C CA . LYS A 1 117 ? 1.077 8.094 16.606 1.00 93.06 117 LYS A CA 1
ATOM 951 C C . LYS A 1 117 ? 1.936 7.137 15.774 1.00 93.06 117 LYS A C 1
ATOM 953 O O . LYS A 1 117 ? 2.240 7.443 14.623 1.00 93.06 117 LYS A O 1
ATOM 958 N N . ASP A 1 118 ? 2.226 5.950 16.301 1.00 89.88 118 ASP A N 1
ATOM 959 C CA . ASP A 1 118 ? 2.994 4.916 15.600 1.00 89.88 118 ASP A CA 1
ATOM 960 C C . ASP A 1 118 ? 2.312 4.490 14.288 1.00 89.88 118 ASP A C 1
ATOM 962 O O . ASP A 1 118 ? 2.984 4.264 13.280 1.00 89.88 118 ASP A O 1
ATOM 966 N N . SER A 1 119 ? 0.976 4.413 14.268 1.00 90.88 119 SER A N 1
ATOM 967 C CA . SER A 1 119 ? 0.203 4.091 13.063 1.00 90.88 119 SER A CA 1
ATOM 968 C C . SER A 1 119 ? 0.353 5.155 11.972 1.00 90.88 119 SER A C 1
ATOM 970 O O . SER A 1 119 ? 0.507 4.811 10.797 1.00 90.88 119 SER A O 1
ATOM 972 N N . LEU A 1 120 ? 0.334 6.441 12.340 1.00 90.44 120 LEU A N 1
ATOM 973 C CA . LEU A 1 120 ? 0.556 7.540 11.398 1.00 90.44 120 LEU A CA 1
ATOM 974 C C . LEU A 1 120 ? 1.979 7.507 10.836 1.00 90.44 120 LEU A C 1
ATOM 976 O O . LEU A 1 120 ? 2.154 7.585 9.621 1.00 90.44 120 LEU A O 1
ATOM 980 N N . GLU A 1 121 ? 2.982 7.313 11.693 1.00 89.00 121 GLU A N 1
ATOM 981 C CA . GLU A 1 121 ? 4.379 7.195 11.264 1.00 89.00 121 GLU A CA 1
ATOM 982 C C . GLU A 1 121 ? 4.618 5.975 10.360 1.00 89.00 121 GLU A C 1
ATOM 984 O O . GLU A 1 121 ? 5.371 6.043 9.392 1.00 89.00 121 GLU A O 1
ATOM 989 N N . LEU A 1 122 ? 3.957 4.844 10.622 1.00 88.75 122 LEU A N 1
ATOM 990 C CA . LEU A 1 122 ? 4.041 3.677 9.742 1.00 88.75 122 LEU A CA 1
ATOM 991 C C . LEU A 1 122 ? 3.425 3.948 8.367 1.00 88.75 122 LEU A C 1
ATOM 993 O O . LEU A 1 122 ? 4.006 3.561 7.352 1.00 88.75 122 LEU A O 1
ATOM 997 N N . LYS A 1 123 ? 2.278 4.637 8.310 1.00 87.44 123 LYS A N 1
ATOM 998 C CA . LYS A 1 123 ? 1.639 5.017 7.040 1.00 87.44 123 LYS A CA 1
ATOM 999 C C . LYS A 1 123 ? 2.534 5.929 6.204 1.00 87.44 123 LYS A C 1
ATOM 1001 O O . LYS A 1 123 ? 2.630 5.727 4.994 1.00 87.44 123 LYS A O 1
ATOM 1006 N N . THR A 1 124 ? 3.196 6.908 6.823 1.00 86.19 124 THR A N 1
ATOM 1007 C CA . THR A 1 124 ? 4.108 7.808 6.102 1.00 86.19 124 THR A CA 1
ATOM 1008 C C . THR A 1 124 ? 5.333 7.058 5.582 1.00 86.19 124 THR A C 1
ATOM 1010 O O . THR A 1 124 ? 5.679 7.212 4.414 1.00 86.19 124 THR A O 1
ATOM 1013 N N . LEU A 1 125 ? 5.932 6.171 6.384 1.00 83.81 125 LEU A N 1
ATOM 1014 C CA . LEU A 1 125 ? 7.078 5.357 5.961 1.00 83.81 125 LEU A CA 1
ATOM 1015 C C . LEU A 1 125 ? 6.753 4.418 4.801 1.00 83.81 125 LEU A C 1
ATOM 1017 O O . LEU A 1 125 ? 7.533 4.330 3.856 1.00 83.81 125 LEU A O 1
ATOM 1021 N N . LEU A 1 126 ? 5.602 3.743 4.848 1.00 82.56 126 LEU A N 1
ATOM 1022 C CA . LEU A 1 126 ? 5.151 2.862 3.768 1.00 82.56 126 LEU A CA 1
ATOM 1023 C C . LEU A 1 126 ? 4.915 3.644 2.469 1.00 82.56 126 LEU A C 1
ATOM 1025 O O . LEU A 1 126 ? 5.291 3.180 1.394 1.00 82.56 126 LEU A O 1
ATOM 1029 N N . LYS A 1 127 ? 4.348 4.854 2.561 1.00 80.00 127 LYS A N 1
ATOM 1030 C CA . LYS A 1 127 ? 4.127 5.720 1.397 1.00 80.00 127 LYS A CA 1
ATOM 1031 C C . LYS A 1 127 ? 5.450 6.160 0.765 1.00 80.00 127 LYS A C 1
ATOM 1033 O O . LYS A 1 127 ? 5.599 6.041 -0.447 1.00 80.00 127 LYS A O 1
ATOM 1038 N N . THR A 1 128 ? 6.419 6.586 1.574 1.00 76.56 128 THR A N 1
ATOM 1039 C CA . THR A 1 128 ? 7.755 6.985 1.100 1.00 76.56 128 THR A CA 1
ATOM 1040 C C . THR A 1 128 ? 8.548 5.806 0.531 1.00 76.56 128 THR A C 1
ATOM 1042 O O . THR A 1 128 ? 9.239 5.954 -0.472 1.00 76.56 128 THR A O 1
ATOM 1045 N N . ALA A 1 129 ? 8.438 4.615 1.126 1.00 75.75 129 ALA A N 1
ATOM 1046 C CA . ALA A 1 129 ? 9.084 3.415 0.597 1.00 75.75 129 ALA A CA 1
ATOM 1047 C C . ALA A 1 129 ? 8.510 3.019 -0.778 1.00 75.75 129 ALA A C 1
ATOM 1049 O O . ALA A 1 129 ? 9.261 2.677 -1.692 1.00 75.75 129 ALA A O 1
ATOM 1050 N N . ASN A 1 130 ? 7.191 3.122 -0.964 1.00 72.56 130 ASN A N 1
ATOM 1051 C CA . ASN A 1 130 ? 6.548 2.827 -2.245 1.00 72.56 130 ASN A CA 1
ATOM 1052 C C . ASN A 1 130 ? 6.920 3.840 -3.339 1.00 72.56 130 ASN A C 1
ATOM 1054 O O . ASN A 1 130 ? 7.213 3.442 -4.461 1.00 72.56 130 ASN A O 1
ATOM 1058 N N . THR A 1 131 ? 6.973 5.139 -3.033 1.00 69.75 131 THR A N 1
ATOM 1059 C CA . THR A 1 131 ? 7.396 6.139 -4.029 1.00 69.75 131 THR A CA 1
ATOM 1060 C C . THR A 1 131 ? 8.868 5.983 -4.403 1.00 69.75 131 THR A C 1
ATOM 1062 O O . THR A 1 131 ? 9.195 6.020 -5.584 1.00 69.75 131 THR A O 1
ATOM 1065 N N . GLN A 1 132 ? 9.752 5.733 -3.432 1.00 71.25 132 GLN A N 1
ATOM 1066 C CA . GLN A 1 132 ? 11.170 5.485 -3.705 1.00 71.25 132 GLN A CA 1
ATOM 1067 C C . GLN A 1 132 ? 11.376 4.228 -4.550 1.00 71.25 132 GLN A C 1
ATOM 1069 O O . GLN A 1 132 ? 12.143 4.259 -5.504 1.00 71.25 132 GLN A O 1
ATOM 1074 N N . THR A 1 133 ? 10.670 3.137 -4.243 1.00 70.44 133 THR A N 1
ATOM 1075 C CA . THR A 1 133 ? 10.770 1.907 -5.043 1.00 70.44 133 THR A CA 1
ATOM 1076 C C . THR A 1 133 ? 10.280 2.106 -6.475 1.00 70.44 133 THR A C 1
ATOM 1078 O O . THR A 1 133 ? 10.934 1.618 -7.393 1.00 70.44 133 THR A O 1
ATOM 1081 N N . LEU A 1 134 ? 9.195 2.857 -6.690 1.00 67.44 134 LEU A N 1
ATOM 1082 C CA . LEU A 1 134 ? 8.733 3.211 -8.035 1.00 67.44 134 LEU A CA 1
ATOM 1083 C C . LEU A 1 134 ? 9.764 4.056 -8.788 1.00 67.44 134 LEU A C 1
ATOM 1085 O O . LEU A 1 134 ? 10.114 3.693 -9.904 1.00 67.44 134 LEU A O 1
ATOM 1089 N N . LEU A 1 135 ? 10.321 5.096 -8.160 1.00 71.12 135 LEU A N 1
ATOM 1090 C CA . LEU A 1 135 ? 11.367 5.927 -8.768 1.00 71.12 135 LEU A CA 1
ATOM 1091 C C . LEU A 1 135 ? 12.610 5.102 -9.143 1.00 71.12 135 LEU A C 1
ATOM 1093 O O . LEU A 1 135 ? 13.107 5.204 -10.261 1.00 71.12 135 LEU A O 1
ATOM 1097 N N . THR A 1 136 ? 13.066 4.213 -8.254 1.00 78.19 136 THR A N 1
ATOM 1098 C CA . THR A 1 136 ? 14.213 3.331 -8.545 1.00 78.19 136 THR A CA 1
ATOM 1099 C C . THR A 1 136 ? 13.922 2.316 -9.650 1.00 78.19 136 THR A C 1
ATOM 1101 O O . THR A 1 136 ? 14.825 1.935 -10.387 1.00 78.19 136 THR A O 1
ATOM 1104 N N . LYS A 1 137 ? 12.665 1.872 -9.786 1.00 82.75 137 LYS A N 1
ATOM 1105 C CA . LYS A 1 137 ? 12.244 0.990 -10.878 1.00 82.75 137 LYS A CA 1
ATOM 1106 C C . LYS A 1 137 ? 12.241 1.734 -12.210 1.00 82.75 137 LYS A C 1
ATOM 1108 O O . LYS A 1 137 ? 12.811 1.228 -13.167 1.00 82.75 137 LYS A O 1
ATOM 1113 N N . THR A 1 138 ? 11.678 2.942 -12.247 1.00 82.81 138 THR A N 1
ATOM 1114 C CA . THR A 1 138 ? 11.652 3.771 -13.461 1.00 82.81 138 THR A CA 1
ATOM 1115 C C . THR A 1 138 ? 13.050 4.190 -13.910 1.00 82.81 138 THR A C 1
ATOM 1117 O O . THR A 1 138 ? 13.332 4.222 -15.101 1.00 82.81 138 THR A O 1
ATOM 1120 N N . GLU A 1 139 ? 13.951 4.476 -12.967 1.00 85.62 139 GLU A N 1
ATOM 1121 C CA . GLU A 1 139 ? 15.344 4.817 -13.271 1.00 85.62 139 GLU A CA 1
ATOM 1122 C C . GLU A 1 139 ? 16.103 3.620 -13.858 1.00 85.62 139 GLU A C 1
ATOM 1124 O O . GLU A 1 139 ? 16.769 3.758 -14.881 1.00 85.62 139 GLU A O 1
ATOM 1129 N N . ALA A 1 140 ? 15.947 2.431 -13.268 1.00 86.38 140 ALA A N 1
ATOM 1130 C CA . ALA A 1 140 ? 16.579 1.213 -13.772 1.00 86.38 140 ALA A CA 1
ATOM 1131 C C . ALA A 1 140 ? 16.031 0.769 -15.140 1.00 86.38 140 ALA A C 1
ATOM 1133 O O . ALA A 1 140 ? 16.777 0.220 -15.948 1.00 86.38 140 ALA A O 1
ATOM 1134 N N . GLU A 1 141 ? 14.741 0.994 -15.400 1.00 86.94 141 GLU A N 1
ATOM 1135 C CA . GLU A 1 141 ? 14.127 0.765 -16.710 1.00 86.94 141 GLU A CA 1
ATOM 1136 C C . GLU A 1 141 ? 14.695 1.723 -17.762 1.00 86.94 141 GLU A C 1
ATOM 1138 O O . GLU A 1 141 ? 15.119 1.279 -18.827 1.00 86.94 141 GLU A O 1
ATOM 1143 N N . ARG A 1 142 ? 14.796 3.017 -17.433 1.00 90.81 142 ARG A N 1
ATOM 1144 C CA . ARG A 1 142 ? 15.397 4.026 -18.311 1.00 90.81 142 ARG A CA 1
ATOM 1145 C C . ARG A 1 142 ? 16.853 3.703 -18.647 1.00 90.81 142 ARG A C 1
ATOM 1147 O O . ARG A 1 142 ? 17.208 3.691 -19.818 1.00 90.81 142 ARG A O 1
ATOM 1154 N N . GLU A 1 143 ? 17.681 3.410 -17.644 1.00 89.69 143 GLU A N 1
ATOM 1155 C CA . GLU A 1 143 ? 19.104 3.114 -17.863 1.00 89.69 143 GLU A CA 1
ATOM 1156 C C . GLU A 1 143 ? 19.297 1.863 -18.738 1.00 89.69 143 GLU A C 1
ATOM 1158 O O . GLU A 1 143 ? 20.198 1.823 -19.576 1.00 89.69 143 GLU A O 1
ATOM 1163 N N . LEU A 1 144 ? 18.439 0.846 -18.572 1.00 91.62 144 LEU A N 1
ATOM 1164 C CA . LEU A 1 144 ? 18.454 -0.344 -19.420 1.00 91.62 144 LEU A CA 1
ATOM 1165 C C . LEU A 1 144 ? 18.122 -0.003 -20.879 1.00 91.62 144 LEU A C 1
ATOM 1167 O O . LEU A 1 144 ? 18.844 -0.450 -21.767 1.00 91.62 144 LEU A O 1
ATOM 1171 N N . LEU A 1 145 ? 17.066 0.781 -21.115 1.00 91.19 145 LEU A N 1
ATOM 1172 C CA . LEU A 1 145 ? 16.660 1.194 -22.461 1.00 91.19 145 LEU A CA 1
ATOM 1173 C C . LEU A 1 145 ? 17.734 2.049 -23.143 1.00 91.19 145 LEU A C 1
ATOM 1175 O O . LEU A 1 145 ? 18.055 1.795 -24.301 1.00 91.19 145 LEU A O 1
ATOM 1179 N N . ASP A 1 146 ? 18.334 2.999 -22.420 1.00 91.56 146 ASP A N 1
ATOM 1180 C CA . ASP A 1 146 ? 19.409 3.854 -22.940 1.00 91.56 146 ASP A CA 1
ATOM 1181 C C . ASP A 1 146 ? 20.610 2.998 -23.403 1.00 91.56 146 ASP A C 1
ATOM 1183 O O . ASP A 1 146 ? 21.112 3.163 -24.514 1.00 91.56 146 ASP A O 1
ATOM 1187 N N . ALA A 1 147 ? 21.016 1.999 -22.609 1.00 91.31 147 ALA A N 1
ATOM 1188 C CA . ALA A 1 147 ? 22.108 1.096 -22.980 1.00 91.31 147 ALA A CA 1
ATOM 1189 C C . ALA A 1 147 ? 21.753 0.139 -24.136 1.00 91.31 147 ALA A C 1
ATOM 1191 O O . ALA A 1 147 ? 22.626 -0.214 -24.933 1.00 91.31 147 ALA A O 1
ATOM 1192 N N . GLU A 1 148 ? 20.495 -0.305 -24.234 1.00 91.88 148 GLU A N 1
ATOM 1193 C CA . GLU A 1 148 ? 20.019 -1.096 -25.377 1.00 91.88 148 GLU A CA 1
ATOM 1194 C C . GLU A 1 148 ? 19.999 -0.266 -26.668 1.00 91.88 148 GLU A C 1
ATOM 1196 O O . GLU A 1 148 ? 20.347 -0.788 -27.729 1.00 91.88 148 GLU A O 1
ATOM 1201 N N . MET A 1 149 ? 19.672 1.027 -26.578 1.00 92.25 149 MET A N 1
ATOM 1202 C CA . MET A 1 149 ? 19.758 1.965 -27.699 1.00 92.25 149 MET A CA 1
ATOM 1203 C C . MET A 1 149 ? 21.195 2.213 -28.144 1.00 92.25 149 MET A C 1
ATOM 1205 O O . MET A 1 149 ? 21.468 2.142 -29.341 1.00 92.25 149 MET A O 1
ATOM 1209 N N . ASP A 1 150 ? 22.128 2.424 -27.218 1.00 89.19 150 ASP A N 1
ATOM 1210 C CA . ASP A 1 150 ? 23.546 2.589 -27.559 1.00 89.19 150 ASP A CA 1
ATOM 1211 C C . ASP A 1 150 ? 24.118 1.345 -28.252 1.00 89.19 150 ASP A C 1
ATOM 1213 O O . ASP A 1 150 ? 24.834 1.458 -29.250 1.00 89.19 150 ASP A O 1
ATOM 1217 N N . LEU A 1 151 ? 23.761 0.148 -27.765 1.00 90.94 151 LEU A N 1
ATOM 1218 C CA . LEU A 1 151 ? 24.141 -1.113 -28.400 1.00 90.94 151 LEU A CA 1
ATOM 1219 C C . LEU A 1 151 ? 23.588 -1.205 -29.828 1.00 90.94 151 LEU A C 1
ATOM 1221 O O . LEU A 1 151 ? 24.342 -1.527 -30.745 1.00 90.94 151 LEU A O 1
ATOM 1225 N N . TYR A 1 152 ? 22.300 -0.902 -30.017 1.00 89.50 152 TYR A N 1
ATOM 1226 C CA . TYR A 1 152 ? 21.661 -0.926 -31.333 1.00 89.50 152 TYR A CA 1
ATOM 1227 C C . TYR A 1 152 ? 22.335 0.058 -32.296 1.00 89.50 152 TYR A C 1
ATOM 1229 O O . TYR A 1 152 ? 22.736 -0.325 -33.394 1.00 89.50 152 TYR A O 1
ATOM 1237 N N . ASN A 1 153 ? 22.539 1.304 -31.865 1.00 90.44 153 ASN A N 1
ATOM 1238 C CA . ASN A 1 153 ? 23.186 2.335 -32.671 1.00 90.44 153 ASN A CA 1
ATOM 1239 C C . ASN A 1 153 ? 24.599 1.913 -33.086 1.00 90.44 153 ASN A C 1
ATOM 1241 O O . ASN A 1 153 ? 24.931 1.997 -34.267 1.00 90.44 153 ASN A O 1
ATOM 1245 N N . LYS A 1 154 ? 25.407 1.389 -32.153 1.00 89.25 154 LYS A N 1
ATOM 1246 C CA . LYS A 1 154 ? 26.789 0.981 -32.442 1.00 89.25 154 LYS A CA 1
ATOM 1247 C C . LYS A 1 154 ? 26.866 -0.226 -33.384 1.00 89.25 154 LYS A C 1
ATOM 1249 O O . LYS A 1 154 ? 27.702 -0.246 -34.286 1.00 89.25 154 LYS A O 1
ATOM 1254 N N . GLN A 1 155 ? 25.959 -1.194 -33.225 1.00 87.06 155 GLN A N 1
ATOM 1255 C CA . GLN A 1 155 ? 25.828 -2.329 -34.147 1.00 87.06 155 GLN A CA 1
ATOM 1256 C C . GLN A 1 155 ? 25.437 -1.876 -35.559 1.00 87.06 155 GLN A C 1
ATOM 1258 O O . GLN A 1 155 ? 25.959 -2.400 -36.540 1.00 87.06 155 GLN A O 1
ATOM 1263 N N . HIS A 1 156 ? 24.552 -0.883 -35.672 1.00 84.12 156 HIS A N 1
ATOM 1264 C CA . HIS A 1 156 ? 24.109 -0.357 -36.961 1.00 84.12 156 HIS A CA 1
ATOM 1265 C C . HIS A 1 156 ? 25.134 0.547 -37.652 1.00 84.12 156 HIS A C 1
ATOM 1267 O O . HIS A 1 156 ? 25.144 0.603 -38.880 1.00 84.12 156 HIS A O 1
ATOM 1273 N N . THR A 1 157 ? 26.017 1.214 -36.904 1.00 84.88 157 THR A N 1
ATOM 1274 C CA . THR A 1 157 ? 27.119 2.003 -37.480 1.00 84.88 157 THR A CA 1
ATOM 1275 C C . THR A 1 157 ? 28.243 1.148 -38.073 1.00 84.88 157 THR A C 1
ATOM 1277 O O . THR A 1 157 ? 29.103 1.691 -38.753 1.00 84.88 157 THR A O 1
ATOM 1280 N N . GLY A 1 158 ? 28.246 -0.175 -37.849 1.00 77.19 158 GLY A N 1
ATOM 1281 C CA . GLY A 1 158 ? 29.276 -1.085 -38.375 1.00 77.19 158 GLY A CA 1
ATOM 1282 C C . GLY A 1 158 ? 30.636 -0.984 -37.672 1.00 77.19 158 GLY A C 1
ATOM 1283 O O . GLY A 1 158 ? 31.614 -1.563 -38.135 1.00 77.19 158 GLY A O 1
ATOM 1284 N N . ASP A 1 159 ? 30.696 -0.270 -36.546 1.00 76.62 159 ASP A N 1
ATOM 1285 C CA . ASP A 1 159 ? 31.891 -0.128 -35.724 1.00 76.62 159 ASP A CA 1
ATOM 1286 C C . ASP A 1 159 ? 31.927 -1.227 -34.655 1.00 76.62 159 ASP A C 1
ATOM 1288 O O . ASP A 1 159 ? 31.305 -1.104 -33.598 1.00 76.62 159 ASP A O 1
ATOM 1292 N N . ASP A 1 160 ? 32.723 -2.272 -34.874 1.00 71.69 160 ASP A N 1
ATOM 1293 C CA . ASP A 1 160 ? 32.898 -3.361 -33.899 1.00 71.69 160 ASP A CA 1
ATOM 1294 C C . ASP A 1 160 ? 33.705 -2.956 -32.649 1.00 71.69 160 ASP A C 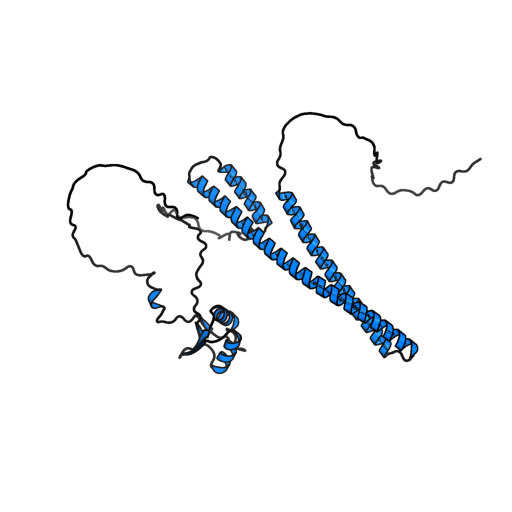1
ATOM 1296 O O . ASP A 1 160 ? 33.824 -3.717 -31.683 1.00 71.69 160 ASP A O 1
ATOM 1300 N N . THR A 1 161 ? 34.244 -1.736 -32.615 1.00 76.50 161 THR A N 1
ATOM 1301 C CA . THR A 1 161 ? 34.962 -1.207 -31.454 1.00 76.50 161 THR A CA 1
ATOM 1302 C C . THR A 1 161 ? 33.975 -0.851 -30.334 1.00 76.50 161 THR A C 1
ATOM 1304 O O . THR A 1 161 ? 33.199 0.097 -30.425 1.00 76.50 161 THR A O 1
ATOM 1307 N N . GLY A 1 162 ? 33.979 -1.635 -29.251 1.00 78.31 162 GLY A N 1
ATOM 1308 C CA . GLY A 1 162 ? 33.170 -1.373 -28.050 1.00 78.31 162 GLY A CA 1
ATOM 1309 C C . GLY A 1 162 ? 31.793 -2.051 -28.008 1.00 78.31 162 GLY A C 1
ATOM 1310 O O . GLY A 1 162 ? 31.110 -1.970 -26.987 1.00 78.31 162 GLY A O 1
ATOM 1311 N N . THR A 1 163 ? 31.393 -2.799 -29.042 1.00 86.25 163 THR A N 1
ATOM 1312 C CA . THR A 1 163 ? 30.132 -3.576 -29.039 1.00 86.25 163 THR A CA 1
ATOM 1313 C C . THR A 1 163 ? 30.106 -4.625 -27.923 1.00 86.25 163 THR A C 1
ATOM 1315 O O . THR A 1 163 ? 29.093 -4.790 -27.244 1.00 86.25 163 THR A O 1
ATOM 1318 N N . ALA A 1 164 ? 31.238 -5.287 -27.665 1.00 86.25 164 ALA A N 1
ATOM 1319 C CA . ALA A 1 164 ? 31.389 -6.247 -26.572 1.00 86.25 164 ALA A CA 1
ATOM 1320 C C . ALA A 1 164 ? 31.233 -5.596 -25.183 1.00 86.25 164 ALA A C 1
ATOM 1322 O O . ALA A 1 164 ? 30.633 -6.187 -24.280 1.00 86.25 164 ALA A O 1
ATOM 1323 N N . GLU A 1 165 ? 31.731 -4.368 -25.013 1.00 88.75 165 GLU A N 1
ATOM 1324 C CA . GLU A 1 165 ? 31.593 -3.606 -23.767 1.00 88.75 165 GLU A CA 1
ATOM 1325 C C . GLU A 1 165 ? 30.138 -3.174 -23.540 1.00 88.75 165 GLU A C 1
ATOM 1327 O O . GLU A 1 165 ? 29.602 -3.364 -22.444 1.00 88.75 165 GLU A O 1
ATOM 1332 N N . LEU A 1 166 ? 29.460 -2.691 -24.589 1.00 89.12 166 LEU A N 1
ATOM 1333 C CA . LEU A 1 166 ? 28.033 -2.348 -24.556 1.00 89.12 166 LEU A CA 1
ATOM 1334 C C . LEU A 1 166 ? 27.158 -3.571 -24.251 1.00 89.12 166 LEU A C 1
ATOM 1336 O O . LEU A 1 166 ? 26.261 -3.498 -23.411 1.00 89.12 166 LEU A O 1
ATOM 1340 N N . LEU A 1 167 ? 27.460 -4.727 -24.849 1.00 90.81 167 LEU A N 1
ATOM 1341 C CA . LEU A 1 167 ? 26.751 -5.979 -24.579 1.00 90.81 167 LEU A CA 1
ATOM 1342 C C . LEU A 1 167 ? 26.894 -6.408 -23.109 1.00 90.81 167 LEU A C 1
ATOM 1344 O O . LEU A 1 167 ? 25.923 -6.827 -22.470 1.00 90.81 167 LEU A O 1
ATOM 1348 N N . SER A 1 168 ? 28.105 -6.284 -22.558 1.00 92.25 168 SER A N 1
ATOM 1349 C CA . SER A 1 168 ? 28.376 -6.553 -21.144 1.00 92.25 168 SER A CA 1
ATOM 1350 C C . SER A 1 168 ? 27.565 -5.620 -20.237 1.00 92.25 168 SER A C 1
ATOM 1352 O O . SER A 1 168 ? 26.903 -6.086 -19.302 1.00 92.25 168 SER A O 1
ATOM 1354 N N . ARG A 1 169 ? 27.525 -4.321 -20.568 1.00 91.31 169 ARG A N 1
ATOM 1355 C CA . ARG A 1 169 ? 26.750 -3.306 -19.842 1.00 91.31 169 ARG A CA 1
ATOM 1356 C C . ARG A 1 169 ? 25.249 -3.595 -19.867 1.00 91.31 169 ARG A C 1
ATOM 1358 O O . ARG A 1 169 ? 24.622 -3.615 -18.808 1.00 91.31 169 ARG A O 1
ATOM 1365 N N . VAL A 1 170 ? 24.683 -3.898 -21.035 1.00 92.31 170 VAL A N 1
ATOM 1366 C CA . VAL A 1 170 ? 23.268 -4.284 -21.180 1.00 92.31 170 VAL A CA 1
ATOM 1367 C C . VAL A 1 170 ? 22.956 -5.521 -20.335 1.00 92.31 170 VAL A C 1
ATOM 1369 O O . VAL A 1 170 ? 21.950 -5.555 -19.631 1.00 92.31 170 VAL A O 1
ATOM 1372 N N . ASN A 1 171 ? 23.825 -6.534 -20.331 1.00 93.19 171 ASN A N 1
ATOM 1373 C CA . ASN A 1 171 ? 23.622 -7.738 -19.521 1.00 93.19 171 ASN A CA 1
ATOM 1374 C C . ASN A 1 171 ? 23.664 -7.439 -18.008 1.00 93.19 171 ASN A C 1
ATOM 1376 O O . ASN A 1 171 ? 22.861 -7.971 -17.236 1.00 93.19 171 ASN A O 1
ATOM 1380 N N . GLU A 1 172 ? 24.563 -6.560 -17.561 1.00 92.44 172 GLU A N 1
ATOM 1381 C CA . GLU A 1 172 ? 24.594 -6.111 -16.166 1.00 92.44 172 GLU A CA 1
ATOM 1382 C C . GLU A 1 172 ? 23.301 -5.381 -15.775 1.00 92.44 172 GLU A C 1
ATOM 1384 O O . GLU A 1 172 ? 22.707 -5.688 -14.734 1.00 92.44 172 GLU A O 1
ATOM 1389 N N . LEU A 1 173 ? 22.829 -4.466 -16.623 1.00 91.75 173 LEU A N 1
ATOM 1390 C CA . LEU A 1 173 ? 21.582 -3.733 -16.405 1.00 91.75 173 LEU A CA 1
ATOM 1391 C C . LEU A 1 173 ? 20.372 -4.668 -16.412 1.00 91.75 173 LEU A C 1
ATOM 1393 O O . LEU A 1 173 ? 19.524 -4.561 -15.529 1.00 91.75 173 LEU A O 1
ATOM 1397 N N . LYS A 1 174 ? 20.343 -5.684 -17.284 1.00 90.50 174 LYS A N 1
ATOM 1398 C CA . LYS A 1 174 ? 19.306 -6.727 -17.262 1.00 90.50 174 LYS A CA 1
ATOM 1399 C C . LYS A 1 174 ? 19.280 -7.487 -15.943 1.00 90.50 174 LYS A C 1
ATOM 1401 O O . LYS A 1 174 ? 18.213 -7.716 -15.377 1.00 90.50 174 LYS A O 1
ATOM 1406 N N . LYS A 1 175 ? 20.443 -7.848 -15.394 1.00 90.44 175 LYS A N 1
ATOM 1407 C CA . LYS A 1 175 ? 20.518 -8.500 -14.074 1.00 90.44 175 LYS A CA 1
ATOM 1408 C C . LYS A 1 175 ? 19.978 -7.597 -12.962 1.00 90.44 175 LYS A C 1
ATOM 1410 O O . LYS A 1 175 ? 19.272 -8.094 -12.082 1.00 90.44 175 LYS A O 1
ATOM 1415 N N . LYS A 1 176 ? 20.271 -6.291 -13.002 1.00 86.38 176 LYS A N 1
ATOM 1416 C CA . LYS A 1 176 ? 19.733 -5.303 -12.047 1.00 86.38 176 LYS A CA 1
ATOM 1417 C C . LYS A 1 176 ? 18.217 -5.146 -12.198 1.00 86.38 176 LYS A C 1
ATOM 1419 O O . LYS A 1 176 ? 17.503 -5.257 -11.205 1.00 86.38 176 LYS A O 1
ATOM 1424 N N . ALA A 1 177 ? 17.721 -4.996 -13.424 1.00 87.25 177 ALA A N 1
ATOM 1425 C CA . ALA A 1 177 ? 16.298 -4.882 -13.730 1.00 87.25 177 ALA A CA 1
ATOM 1426 C C . ALA A 1 177 ? 15.518 -6.139 -13.305 1.00 87.25 177 ALA A C 1
ATOM 1428 O O . ALA A 1 177 ? 14.473 -6.040 -12.663 1.00 87.25 177 ALA A O 1
ATOM 1429 N N . LYS A 1 178 ? 16.071 -7.335 -13.546 1.00 86.38 178 LYS A N 1
ATOM 1430 C CA . LYS A 1 178 ? 15.510 -8.597 -13.043 1.00 86.38 178 LYS A CA 1
ATOM 1431 C C . LYS A 1 178 ? 15.466 -8.644 -11.515 1.00 86.38 178 LYS A C 1
ATOM 1433 O O . LYS A 1 178 ? 14.455 -9.030 -10.947 1.00 86.38 178 LYS A O 1
ATOM 1438 N N . ALA A 1 179 ? 16.524 -8.207 -10.829 1.00 85.81 179 ALA A N 1
ATOM 1439 C CA . ALA A 1 179 ? 16.531 -8.147 -9.365 1.00 85.81 179 ALA A CA 1
ATOM 1440 C C . ALA A 1 179 ? 15.490 -7.163 -8.789 1.00 85.81 179 ALA A C 1
ATOM 1442 O O . ALA A 1 179 ? 15.039 -7.352 -7.660 1.00 85.81 179 ALA A O 1
ATOM 1443 N N . LEU A 1 180 ? 15.102 -6.140 -9.558 1.00 83.69 180 LEU A N 1
ATOM 1444 C CA . LEU A 1 180 ? 14.024 -5.199 -9.234 1.00 83.69 180 LEU A CA 1
ATOM 1445 C C . LEU A 1 180 ? 12.627 -5.689 -9.674 1.00 83.69 180 LEU A C 1
ATOM 1447 O O . LEU A 1 180 ? 11.632 -5.014 -9.395 1.00 83.69 180 LEU A O 1
ATOM 1451 N N . GLY A 1 181 ? 12.539 -6.858 -10.321 1.00 82.12 181 GLY A N 1
ATOM 1452 C CA . GLY A 1 181 ? 11.294 -7.449 -10.821 1.00 82.12 181 GLY A CA 1
ATOM 1453 C C . GLY A 1 181 ? 10.733 -6.763 -12.071 1.00 82.12 181 GLY A C 1
ATOM 1454 O O . GLY A 1 181 ? 9.526 -6.802 -12.283 1.00 82.12 181 GLY A O 1
ATOM 1455 N N . LEU A 1 182 ? 11.576 -6.090 -12.864 1.00 82.44 182 LEU A N 1
ATOM 1456 C CA . LEU A 1 182 ? 11.173 -5.407 -14.104 1.00 82.44 182 LEU A CA 1
ATOM 1457 C C . LEU A 1 182 ? 11.115 -6.355 -15.315 1.00 82.44 182 LEU A C 1
ATOM 1459 O O . LEU A 1 182 ? 10.305 -6.153 -16.210 1.00 82.44 182 LEU A O 1
ATOM 1463 N N . LEU A 1 183 ? 11.950 -7.402 -15.350 1.00 77.31 183 LEU A N 1
ATOM 1464 C CA . LEU A 1 183 ? 12.098 -8.276 -16.528 1.00 77.31 183 LEU A CA 1
ATOM 1465 C C . LEU A 1 183 ? 11.286 -9.577 -16.488 1.00 77.31 183 LEU A C 1
ATOM 1467 O O . LEU A 1 183 ? 11.257 -10.299 -17.483 1.00 77.31 183 LEU A O 1
ATOM 1471 N N . ASP A 1 184 ? 10.609 -9.883 -15.382 1.00 65.56 184 ASP A N 1
ATOM 1472 C CA . ASP A 1 184 ? 9.843 -11.132 -15.248 1.00 65.56 184 ASP A CA 1
ATOM 1473 C C . ASP A 1 184 ? 8.518 -11.111 -16.048 1.00 65.56 184 ASP A C 1
ATOM 1475 O O . ASP A 1 184 ? 7.863 -12.141 -16.197 1.00 65.56 184 ASP A O 1
ATOM 1479 N N . ASN A 1 185 ? 8.165 -9.964 -16.646 1.00 54.84 185 ASN A N 1
ATOM 1480 C CA . ASN A 1 185 ? 6.948 -9.774 -17.442 1.00 54.84 185 ASN A CA 1
ATOM 1481 C C . ASN A 1 185 ? 7.153 -9.963 -18.959 1.00 54.84 185 ASN A C 1
ATOM 1483 O O . ASN A 1 185 ? 6.186 -9.892 -19.711 1.00 54.84 185 ASN A O 1
ATOM 1487 N N . LEU A 1 186 ? 8.379 -10.236 -19.425 1.00 51.00 186 LEU A N 1
ATOM 1488 C CA . LEU A 1 186 ? 8.670 -10.553 -20.836 1.00 51.00 186 LEU A CA 1
ATOM 1489 C C . LEU A 1 186 ? 8.719 -12.071 -21.074 1.00 51.00 186 LEU A C 1
ATOM 1491 O O . LEU A 1 186 ? 9.529 -12.577 -21.858 1.00 51.00 186 LEU A O 1
ATOM 1495 N N . SER A 1 187 ? 7.854 -12.822 -20.386 1.00 44.38 187 SER A N 1
ATOM 1496 C CA . SER A 1 187 ? 7.669 -14.230 -20.712 1.00 44.38 187 SER A CA 1
ATOM 1497 C C . SER A 1 187 ? 7.035 -14.318 -22.094 1.00 44.38 187 SER A C 1
ATOM 1499 O O . SER A 1 187 ? 5.871 -13.981 -22.304 1.00 44.38 187 SER A O 1
ATOM 1501 N N . HIS A 1 188 ? 7.870 -14.722 -23.044 1.00 46.28 188 HIS A N 1
ATOM 1502 C CA . HIS A 1 188 ? 7.478 -15.226 -24.339 1.00 46.28 188 HIS A CA 1
ATOM 1503 C C . HIS A 1 188 ? 6.282 -16.156 -24.158 1.00 46.28 188 HIS A C 1
ATOM 1505 O O . HIS A 1 188 ? 6.402 -17.206 -23.530 1.00 46.28 188 HIS A O 1
ATOM 1511 N N . SER A 1 189 ? 5.143 -15.793 -24.741 1.00 39.53 189 SER A N 1
ATOM 1512 C CA . SER A 1 189 ? 4.170 -16.807 -25.117 1.00 39.53 189 SER A CA 1
ATOM 1513 C C . SER A 1 189 ? 4.893 -17.765 -26.071 1.00 39.53 189 SER A C 1
ATOM 1515 O O . SER A 1 189 ? 5.364 -17.308 -27.119 1.00 39.53 189 SER A O 1
ATOM 1517 N N . PRO A 1 190 ? 5.058 -19.060 -25.743 1.00 44.72 190 PRO A N 1
ATOM 1518 C CA . PRO A 1 190 ? 5.531 -20.018 -26.719 1.00 44.72 190 PRO A CA 1
ATOM 1519 C C . PRO A 1 190 ? 4.362 -20.257 -27.673 1.00 44.72 190 PRO A C 1
ATOM 1521 O O . PRO A 1 190 ? 3.533 -21.141 -27.462 1.00 44.72 190 PRO A O 1
ATOM 1524 N N . VAL A 1 191 ? 4.257 -19.423 -28.709 1.00 43.53 191 VAL A N 1
ATOM 1525 C CA . VAL A 1 191 ? 3.346 -19.689 -29.818 1.00 43.53 191 VAL A CA 1
ATOM 1526 C C . VAL A 1 191 ? 3.913 -20.887 -30.565 1.00 43.53 191 VAL A C 1
ATOM 1528 O O . VAL A 1 191 ? 4.897 -20.812 -31.298 1.00 43.53 191 VAL A O 1
ATOM 1531 N N . ILE A 1 192 ? 3.292 -22.024 -30.288 1.00 51.25 192 ILE A N 1
ATOM 1532 C CA . ILE A 1 192 ? 3.441 -23.280 -30.999 1.00 51.25 192 ILE A CA 1
ATOM 1533 C C . ILE A 1 192 ? 3.132 -23.035 -32.484 1.00 51.25 192 ILE A C 1
ATOM 1535 O O . ILE A 1 192 ? 2.001 -22.735 -32.847 1.00 51.25 192 ILE A O 1
ATOM 1539 N N . GLY A 1 193 ? 4.158 -23.206 -33.321 1.00 46.28 193 GLY A N 1
ATOM 1540 C CA . GLY A 1 193 ? 4.054 -23.776 -34.664 1.00 46.28 193 GLY A CA 1
ATOM 1541 C C . GLY A 1 193 ? 3.491 -22.908 -35.792 1.00 46.28 193 GLY A C 1
ATOM 1542 O O . GLY A 1 193 ? 2.329 -23.051 -36.138 1.00 46.28 193 GLY A O 1
ATOM 1543 N N . THR A 1 194 ? 4.370 -22.196 -36.506 1.00 47.94 194 THR A N 1
ATOM 1544 C CA . THR A 1 194 ? 4.288 -22.026 -37.975 1.00 47.94 194 THR A CA 1
ATOM 1545 C C . THR A 1 194 ? 5.685 -21.730 -38.548 1.00 47.94 194 THR A C 1
ATOM 1547 O O . THR A 1 194 ? 6.385 -20.894 -37.974 1.00 47.94 194 THR A O 1
ATOM 1550 N N . PRO A 1 195 ? 6.128 -22.374 -39.648 1.00 49.84 195 PRO A N 1
ATOM 1551 C CA . PRO A 1 195 ? 7.448 -22.128 -40.235 1.00 49.84 195 PRO A CA 1
ATOM 1552 C C . PRO A 1 195 ? 7.459 -20.828 -41.067 1.00 49.84 195 PRO A C 1
ATOM 1554 O O . PRO A 1 195 ? 6.423 -20.458 -41.628 1.00 49.84 195 PRO A O 1
ATOM 1557 N N . PRO A 1 196 ? 8.605 -20.131 -41.197 1.00 46.59 196 PRO A N 1
ATOM 1558 C CA . PRO A 1 196 ? 8.659 -18.852 -41.891 1.00 46.59 196 PRO A CA 1
ATOM 1559 C C . PRO A 1 196 ? 8.697 -19.074 -43.407 1.00 46.59 196 PRO A C 1
ATOM 1561 O O . PRO A 1 196 ? 9.614 -19.700 -43.939 1.00 46.59 196 PRO A O 1
ATOM 1564 N N . ARG A 1 197 ? 7.708 -18.533 -44.126 1.00 47.03 197 ARG A N 1
ATOM 1565 C CA . ARG A 1 197 ? 7.832 -18.313 -45.571 1.00 47.03 197 ARG A CA 1
ATOM 1566 C C . ARG A 1 197 ? 8.662 -17.058 -45.810 1.00 47.03 197 ARG A C 1
ATOM 1568 O O . ARG A 1 197 ? 8.315 -15.979 -45.342 1.00 47.03 197 ARG A O 1
ATOM 1575 N N . HIS A 1 198 ? 9.726 -17.235 -46.584 1.00 51.22 198 HIS A N 1
ATOM 1576 C CA . HIS A 1 198 ? 10.455 -16.187 -47.286 1.00 51.22 198 HIS A CA 1
ATOM 1577 C C . HIS A 1 198 ? 9.500 -15.181 -47.940 1.00 51.22 198 HIS A C 1
ATOM 1579 O O . HIS A 1 198 ? 8.750 -15.548 -48.844 1.00 51.22 198 HIS A O 1
ATOM 1585 N N . VAL A 1 199 ? 9.598 -13.909 -47.553 1.00 47.44 199 VAL A N 1
ATOM 1586 C CA . VAL A 1 199 ? 9.172 -12.786 -48.392 1.00 47.44 199 VAL A CA 1
ATOM 1587 C C . VAL A 1 199 ? 10.256 -11.718 -48.310 1.00 47.44 199 VAL A C 1
ATOM 1589 O O . VAL A 1 199 ? 10.506 -11.135 -47.258 1.00 47.44 199 VAL A O 1
ATOM 1592 N N . ASN A 1 200 ? 10.927 -11.506 -49.441 1.00 52.72 200 ASN A N 1
ATOM 1593 C CA . ASN A 1 200 ? 11.739 -10.327 -49.703 1.00 52.72 200 ASN A CA 1
ATOM 1594 C C . ASN A 1 200 ? 10.898 -9.073 -49.436 1.00 52.72 200 ASN A C 1
ATOM 1596 O O . ASN A 1 200 ? 9.911 -8.851 -50.130 1.00 52.72 200 ASN A O 1
ATOM 1600 N N . SER A 1 201 ? 11.330 -8.221 -48.513 1.00 45.06 201 SER A N 1
ATOM 1601 C CA . SER A 1 201 ? 10.924 -6.818 -48.513 1.00 45.06 201 SER A CA 1
ATOM 1602 C C . SER A 1 201 ? 12.160 -5.964 -48.283 1.00 45.06 201 SER A C 1
ATOM 1604 O O . SER A 1 201 ? 12.643 -5.793 -47.165 1.00 45.06 201 SER A O 1
ATOM 1606 N N . ARG A 1 202 ? 12.728 -5.500 -49.398 1.00 54.81 202 ARG A N 1
ATOM 1607 C CA . ARG A 1 202 ? 13.601 -4.331 -49.402 1.00 54.81 202 ARG A CA 1
ATOM 1608 C C . ARG A 1 202 ? 12.690 -3.137 -49.101 1.00 54.81 202 ARG A C 1
ATOM 1610 O O . ARG A 1 202 ? 11.625 -3.041 -49.699 1.00 54.81 202 ARG A O 1
ATOM 1617 N N . TYR A 1 203 ? 13.140 -2.266 -48.200 1.00 52.06 203 TYR A N 1
ATOM 1618 C CA . TYR A 1 203 ? 12.479 -1.037 -47.737 1.00 52.06 203 TYR A CA 1
ATOM 1619 C C . TYR A 1 203 ? 11.339 -1.233 -46.722 1.00 52.06 203 TYR A C 1
ATOM 1621 O O . TYR A 1 203 ? 10.158 -1.112 -47.024 1.00 52.06 203 TYR A O 1
ATOM 1629 N N . SER A 1 204 ? 11.714 -1.423 -45.455 1.00 44.09 204 SER A N 1
ATOM 1630 C CA . SER A 1 204 ? 10.908 -0.930 -44.336 1.00 44.09 204 SER A CA 1
ATOM 1631 C C . SER A 1 204 ? 11.801 -0.062 -43.460 1.00 44.09 204 SER A C 1
ATOM 1633 O O . SER A 1 204 ? 12.513 -0.534 -42.575 1.00 44.09 204 SER A O 1
ATOM 1635 N N . SER A 1 205 ? 11.805 1.227 -43.774 1.00 52.72 205 SER A N 1
ATOM 1636 C CA . SER A 1 205 ? 12.287 2.310 -42.927 1.00 52.72 205 SER A CA 1
ATOM 1637 C C . SER A 1 205 ? 11.471 2.329 -41.630 1.00 52.72 205 SER A C 1
ATOM 1639 O O . SER A 1 205 ? 10.516 3.080 -41.471 1.00 52.72 205 SER A O 1
ATOM 1641 N N . ARG A 1 206 ? 11.841 1.469 -40.675 1.00 52.91 206 ARG A N 1
ATOM 1642 C CA . ARG A 1 206 ? 11.371 1.543 -39.289 1.00 52.91 206 ARG A CA 1
ATOM 1643 C C . ARG A 1 206 ? 12.181 2.596 -38.544 1.00 52.91 206 ARG A C 1
ATOM 1645 O O . ARG A 1 206 ? 13.069 2.289 -37.755 1.00 52.91 206 ARG A O 1
ATOM 1652 N N . THR A 1 207 ? 11.835 3.856 -38.767 1.00 50.28 207 THR A N 1
ATOM 1653 C CA . THR A 1 207 ? 12.080 4.917 -37.791 1.00 50.28 207 THR A CA 1
ATOM 1654 C C . THR A 1 207 ? 11.151 4.669 -36.603 1.00 50.28 207 THR A C 1
ATOM 1656 O O . THR A 1 207 ? 10.058 5.226 -36.529 1.00 50.28 207 THR A O 1
ATOM 1659 N N . ASN A 1 208 ? 11.536 3.770 -35.694 1.00 53.59 208 ASN A N 1
ATOM 1660 C CA . ASN A 1 208 ? 10.769 3.530 -34.475 1.00 53.59 208 ASN A CA 1
ATOM 1661 C C . ASN A 1 208 ? 11.133 4.611 -33.455 1.00 53.59 208 ASN A C 1
ATOM 1663 O O . ASN A 1 208 ? 11.932 4.414 -32.544 1.00 53.59 208 ASN A O 1
ATOM 1667 N N . SER A 1 209 ? 10.593 5.798 -33.703 1.00 51.38 209 SER A N 1
ATOM 1668 C CA . SER A 1 209 ? 10.690 6.943 -32.822 1.00 51.38 209 SER A CA 1
ATOM 1669 C C . SER A 1 209 ? 9.936 6.632 -31.532 1.00 51.38 209 SER A C 1
ATOM 1671 O O . SER A 1 209 ? 8.709 6.598 -31.511 1.00 51.38 209 SER A O 1
ATOM 1673 N N . THR A 1 210 ? 10.666 6.376 -30.449 1.00 55.66 210 THR A N 1
ATOM 1674 C CA . THR A 1 210 ? 10.120 6.251 -29.093 1.00 55.66 210 THR A CA 1
ATOM 1675 C C . THR A 1 210 ? 9.764 7.630 -28.540 1.00 55.66 210 THR A C 1
ATOM 1677 O O . THR A 1 210 ? 10.226 8.032 -27.472 1.00 55.66 210 THR A O 1
ATOM 1680 N N . PHE A 1 211 ? 8.937 8.383 -29.262 1.00 54.84 211 PHE A N 1
ATOM 1681 C CA . PHE A 1 211 ? 8.101 9.357 -28.588 1.00 54.84 211 PHE A CA 1
ATOM 1682 C C . PHE A 1 211 ? 7.114 8.542 -27.770 1.00 54.84 211 PHE A C 1
ATOM 1684 O O . PHE A 1 211 ? 6.396 7.703 -28.311 1.00 54.84 211 PHE A O 1
ATOM 1691 N N . SER A 1 212 ? 7.135 8.745 -26.453 1.00 55.88 212 SER A N 1
ATOM 1692 C CA . SER A 1 212 ? 6.050 8.327 -25.575 1.00 55.88 212 SER A CA 1
ATOM 1693 C C . SER A 1 212 ? 4.749 8.646 -26.298 1.00 55.88 212 SER A C 1
ATOM 1695 O O . SER A 1 212 ? 4.454 9.819 -26.528 1.00 55.88 212 SER A O 1
ATOM 1697 N N . HIS A 1 213 ? 4.022 7.621 -26.742 1.00 51.44 213 HIS A N 1
ATOM 1698 C CA . HIS A 1 213 ? 2.693 7.820 -27.282 1.00 51.44 213 HIS A CA 1
ATOM 1699 C C . HIS A 1 213 ? 1.843 8.296 -26.106 1.00 51.44 213 HIS A C 1
ATOM 1701 O O . HIS A 1 213 ? 1.190 7.509 -25.425 1.00 51.44 213 HIS A O 1
ATOM 1707 N N . HIS A 1 214 ? 1.859 9.601 -25.845 1.00 61.03 214 HIS A N 1
ATOM 1708 C CA . HIS A 1 214 ? 0.761 10.281 -25.197 1.00 61.03 214 HIS A CA 1
ATOM 1709 C C . HIS A 1 214 ? -0.407 10.145 -26.168 1.00 61.03 214 HIS A C 1
ATOM 1711 O O . HIS A 1 214 ? -0.663 11.008 -27.009 1.00 61.03 214 HIS A O 1
ATOM 1717 N N . SER A 1 215 ? -1.073 8.990 -26.107 1.00 67.94 215 SER A N 1
ATOM 1718 C CA . SER A 1 215 ? -2.396 8.842 -26.671 1.00 67.94 215 SER A CA 1
ATOM 1719 C C . SER A 1 215 ? -3.246 9.844 -25.914 1.00 67.94 215 SER A C 1
ATOM 1721 O O . SER A 1 215 ? -3.594 9.629 -24.750 1.00 67.94 215 SER A O 1
ATOM 1723 N N . VAL A 1 216 ? -3.485 10.988 -26.547 1.00 73.88 216 VAL A N 1
ATOM 1724 C CA . VAL A 1 216 ? -4.468 11.946 -26.072 1.00 73.88 216 VAL A CA 1
ATOM 1725 C C . VAL A 1 216 ? -5.752 11.145 -25.950 1.00 73.88 216 VAL A C 1
ATOM 1727 O O . VAL A 1 216 ? -6.180 10.493 -26.901 1.00 73.88 216 VAL A O 1
ATOM 1730 N N . ASP A 1 217 ? -6.300 11.062 -24.746 1.00 72.88 217 ASP A N 1
ATOM 1731 C CA . ASP A 1 217 ? -7.550 10.351 -24.577 1.00 72.88 217 ASP A CA 1
ATOM 1732 C C . ASP A 1 217 ? -8.626 11.190 -25.286 1.00 72.88 217 ASP A C 1
ATOM 1734 O O . ASP A 1 217 ? -8.848 12.356 -24.953 1.00 72.88 217 ASP A O 1
ATOM 1738 N N . HIS A 1 218 ? -9.290 10.620 -26.287 1.00 80.00 218 HIS A N 1
ATOM 1739 C CA . HIS A 1 218 ? -10.301 11.313 -27.094 1.00 80.00 218 HIS A CA 1
ATOM 1740 C C . HIS A 1 218 ? -11.734 11.003 -26.643 1.00 80.00 218 HIS A C 1
ATOM 1742 O O . HIS A 1 218 ? -12.685 11.446 -27.280 1.00 80.00 218 HIS A O 1
ATOM 1748 N N . ARG A 1 219 ? -11.916 10.263 -25.538 1.00 86.19 219 ARG A N 1
ATOM 1749 C CA . ARG A 1 219 ? -13.251 10.024 -24.970 1.00 86.19 219 ARG A CA 1
ATOM 1750 C C . ARG A 1 219 ? -13.996 11.342 -24.671 1.00 86.19 219 ARG A C 1
ATOM 1752 O O . ARG A 1 219 ? -13.427 12.256 -24.064 1.00 86.19 219 ARG A O 1
ATOM 1759 N N . PRO A 1 220 ? -15.270 11.448 -25.077 1.00 89.06 220 PRO A N 1
ATOM 1760 C CA . PRO A 1 220 ? -16.088 12.635 -24.861 1.00 89.06 220 PRO A CA 1
ATOM 1761 C C . PRO A 1 220 ? -16.526 12.761 -23.395 1.00 89.06 220 PRO A C 1
ATOM 1763 O O . PRO A 1 220 ? -16.467 11.809 -22.632 1.00 89.06 220 PRO A O 1
ATOM 1766 N N . LYS A 1 221 ? -17.047 13.926 -22.992 1.00 92.69 221 LYS A N 1
ATOM 1767 C CA . LYS A 1 221 ? -17.695 14.108 -21.671 1.00 92.69 221 LYS A CA 1
ATOM 1768 C C . LYS A 1 221 ? -19.156 13.625 -21.627 1.00 92.69 221 LYS A C 1
ATOM 1770 O O . LYS A 1 221 ? -19.830 13.787 -20.610 1.00 92.69 221 LYS A O 1
ATOM 1775 N N . LYS A 1 222 ? -19.662 13.102 -22.749 1.00 93.75 222 LYS A N 1
ATOM 1776 C CA . LYS A 1 222 ? -21.063 12.724 -22.958 1.00 93.75 222 LYS A CA 1
ATOM 1777 C C . LYS A 1 222 ? -21.212 11.204 -22.940 1.00 93.75 222 LYS A C 1
ATOM 1779 O O . LYS A 1 222 ? -20.464 10.499 -23.619 1.00 93.75 222 LYS A O 1
ATOM 1784 N N . LEU A 1 223 ? -22.202 10.710 -22.207 1.00 93.69 223 LEU A N 1
ATOM 1785 C CA . LEU A 1 223 ? -22.554 9.294 -22.134 1.00 93.69 223 LEU A CA 1
ATOM 1786 C C . LEU A 1 223 ? -23.982 9.074 -22.618 1.00 93.69 223 LEU A C 1
ATOM 1788 O O . LEU A 1 223 ? -24.882 9.788 -22.191 1.00 93.69 223 LEU A O 1
ATOM 1792 N N . LEU A 1 224 ? -24.187 8.061 -23.458 1.00 92.94 224 LEU A N 1
ATOM 1793 C CA . LEU A 1 224 ? -25.501 7.541 -23.819 1.00 92.94 224 LEU A CA 1
ATOM 1794 C C . LEU A 1 224 ? -25.806 6.325 -22.944 1.00 92.94 224 LEU A C 1
ATOM 1796 O O . LEU A 1 224 ? -25.074 5.331 -22.967 1.00 92.94 224 LEU A O 1
ATOM 1800 N N . ILE A 1 225 ? -26.903 6.405 -22.199 1.00 92.69 225 ILE A N 1
ATOM 1801 C CA . ILE A 1 225 ? -27.368 5.358 -21.297 1.00 92.69 225 ILE A CA 1
ATOM 1802 C C . ILE A 1 225 ? -28.676 4.784 -21.835 1.00 92.69 225 ILE A C 1
ATOM 1804 O O . ILE A 1 225 ? -29.672 5.494 -21.972 1.00 92.69 225 ILE A O 1
ATOM 1808 N N . SER A 1 226 ? -28.682 3.483 -22.103 1.00 87.00 226 SER A N 1
ATOM 1809 C CA . SER A 1 226 ? -29.852 2.733 -22.560 1.00 87.00 226 SER A CA 1
ATOM 1810 C C . SER A 1 226 ? -30.119 1.534 -21.643 1.00 87.00 226 SER A C 1
ATOM 1812 O O . SER A 1 226 ? -29.208 1.035 -20.983 1.00 87.00 226 SER A O 1
ATOM 1814 N N . GLY A 1 227 ? -31.369 1.071 -21.579 1.00 80.38 227 GLY A N 1
ATOM 1815 C CA . GLY A 1 227 ? -31.751 -0.131 -20.820 1.00 80.38 227 GLY A CA 1
ATOM 1816 C C . GLY A 1 227 ? -32.575 0.094 -19.547 1.00 80.38 227 GLY A C 1
ATOM 1817 O O . GLY A 1 227 ? -32.860 -0.874 -18.851 1.00 80.38 227 GLY A O 1
ATOM 1818 N N . SER A 1 228 ? -33.005 1.324 -19.240 1.00 76.94 228 SER A N 1
ATOM 1819 C CA . SER A 1 228 ? -33.954 1.582 -18.144 1.00 76.94 228 SER A CA 1
ATOM 1820 C C . SER A 1 228 ? -35.150 2.410 -18.600 1.00 76.94 228 SER A C 1
ATOM 1822 O O . SER A 1 228 ? -35.000 3.425 -19.276 1.00 76.94 228 SER A O 1
ATOM 1824 N N . THR A 1 229 ? -36.340 1.992 -18.168 1.00 77.62 229 THR A N 1
ATOM 1825 C CA . THR A 1 229 ? -37.606 2.717 -18.349 1.00 77.62 229 THR A CA 1
ATOM 1826 C C . THR A 1 229 ? -37.742 3.882 -17.358 1.00 77.62 229 THR A C 1
ATOM 1828 O O . THR A 1 229 ? -38.462 4.843 -17.625 1.00 77.62 229 THR A O 1
ATOM 1831 N N . ASN A 1 230 ? -37.043 3.829 -16.214 1.00 82.62 230 ASN A N 1
ATOM 1832 C CA . ASN A 1 230 ? -37.141 4.826 -15.145 1.00 82.62 230 ASN A CA 1
ATOM 1833 C C . ASN A 1 230 ? -36.059 5.912 -15.283 1.00 82.62 230 ASN A C 1
ATOM 1835 O O . ASN A 1 230 ? -34.967 5.806 -14.718 1.00 82.62 230 ASN A O 1
ATOM 1839 N N . LYS A 1 231 ? -36.392 6.967 -16.032 1.00 81.25 231 LYS A N 1
ATOM 1840 C CA . LYS A 1 231 ? -35.495 8.088 -16.364 1.00 81.25 231 LYS A CA 1
ATOM 1841 C C . LYS A 1 231 ? -35.127 8.946 -15.150 1.00 81.25 231 LYS A C 1
ATOM 1843 O O . LYS A 1 231 ? -33.973 9.333 -14.995 1.00 81.25 231 LYS A O 1
ATOM 1848 N N . GLU A 1 232 ? -36.076 9.203 -14.253 1.00 83.69 232 GLU A N 1
ATOM 1849 C CA . GLU A 1 232 ? -35.848 10.040 -13.066 1.00 83.69 232 GLU A CA 1
ATOM 1850 C C . GLU A 1 232 ? -34.910 9.369 -12.055 1.00 83.69 232 GLU A C 1
ATOM 1852 O O . GLU A 1 232 ? -34.039 10.016 -11.468 1.00 83.69 232 GLU A O 1
ATOM 1857 N N . GLY A 1 233 ? -35.061 8.053 -11.869 1.00 86.69 233 GLY A N 1
ATOM 1858 C CA . GLY A 1 233 ? -34.155 7.265 -11.034 1.00 86.69 233 GLY A CA 1
ATOM 1859 C C . GLY A 1 233 ? -32.741 7.216 -11.611 1.00 86.69 233 GLY A C 1
ATOM 1860 O O . GLY A 1 233 ? -31.764 7.349 -10.873 1.00 86.69 233 GLY A O 1
ATOM 1861 N N . LEU A 1 234 ? -32.642 7.110 -12.937 1.00 87.12 234 LEU A N 1
ATOM 1862 C CA . LEU A 1 234 ? -31.381 7.127 -13.665 1.00 87.12 234 LEU A CA 1
ATOM 1863 C C . LEU A 1 234 ? -30.637 8.451 -13.464 1.00 87.12 234 LEU A C 1
ATOM 1865 O O . LEU A 1 234 ? -29.463 8.453 -13.107 1.00 87.12 234 LEU A O 1
ATOM 1869 N N . MET A 1 235 ? -31.335 9.579 -13.601 1.00 87.56 235 MET A N 1
ATOM 1870 C CA . MET A 1 235 ? -30.749 10.902 -13.386 1.00 87.56 235 MET A CA 1
ATOM 1871 C C . MET A 1 235 ? -30.173 11.045 -11.970 1.00 87.56 235 MET A C 1
ATOM 1873 O O . MET A 1 235 ? -29.021 11.448 -11.814 1.00 87.56 235 MET A O 1
ATOM 1877 N N . LYS A 1 236 ? -30.928 10.640 -10.939 1.00 89.81 236 LYS A N 1
ATOM 1878 C CA . LYS A 1 236 ? -30.455 10.666 -9.543 1.00 89.81 236 LYS A CA 1
ATOM 1879 C C . LYS A 1 236 ? -29.245 9.761 -9.317 1.00 89.81 236 LYS A C 1
ATOM 1881 O O . LYS A 1 236 ? -28.341 10.134 -8.580 1.00 89.81 236 LYS A O 1
ATOM 1886 N N . HIS A 1 237 ? -29.210 8.596 -9.959 1.00 90.81 237 HIS A N 1
ATOM 1887 C CA . HIS A 1 237 ? -28.070 7.685 -9.893 1.00 90.81 237 HIS A CA 1
ATOM 1888 C C . HIS A 1 237 ? -26.814 8.306 -10.505 1.00 90.81 237 HIS A C 1
ATOM 1890 O O . HIS A 1 237 ? -25.751 8.289 -9.893 1.00 90.81 237 HIS A O 1
ATOM 1896 N N . PHE A 1 238 ? -26.943 8.925 -11.677 1.00 90.31 238 PHE A N 1
ATOM 1897 C CA . PHE A 1 238 ? -25.815 9.532 -12.378 1.00 90.31 238 PHE A CA 1
ATOM 1898 C C . PHE A 1 238 ? -25.319 10.841 -11.752 1.00 90.31 238 PHE A C 1
ATOM 1900 O O . PHE A 1 238 ? -24.144 11.172 -11.920 1.00 90.31 238 PHE A O 1
ATOM 1907 N N . MET A 1 239 ? -26.154 11.518 -10.956 1.00 91.94 239 MET A N 1
ATOM 1908 C CA . MET A 1 239 ? -25.736 12.629 -10.090 1.00 91.94 239 MET A CA 1
ATOM 1909 C C . MET A 1 239 ? -24.793 12.196 -8.956 1.00 91.94 239 MET A C 1
ATOM 1911 O O . MET A 1 239 ? -24.029 13.018 -8.460 1.00 91.94 239 MET A O 1
ATOM 1915 N N . LEU A 1 240 ? -24.810 10.923 -8.537 1.00 90.12 240 LEU A N 1
ATOM 1916 C CA . LEU A 1 240 ? -23.899 10.429 -7.493 1.00 90.12 240 LEU A CA 1
ATOM 1917 C C . LEU A 1 240 ? -22.452 10.313 -7.987 1.00 90.12 240 LEU A C 1
ATOM 1919 O O . LEU A 1 240 ? -21.524 10.390 -7.183 1.00 90.12 240 LEU A O 1
ATOM 1923 N N . PHE A 1 241 ? -22.254 10.111 -9.293 1.00 88.31 241 PHE A N 1
ATOM 1924 C CA . PHE A 1 241 ? -20.929 9.890 -9.879 1.00 88.31 241 PHE A CA 1
ATOM 1925 C C . PHE A 1 241 ? -20.256 11.170 -10.381 1.00 88.31 241 PHE A C 1
ATOM 1927 O O . PHE A 1 241 ? -19.045 11.152 -10.613 1.00 88.31 241 PHE A O 1
ATOM 1934 N N . GLY A 1 242 ? -21.008 12.267 -10.524 1.00 90.31 242 GLY A N 1
ATOM 1935 C CA . GLY A 1 242 ? -20.474 13.544 -10.985 1.00 90.31 242 GLY A CA 1
ATOM 1936 C C . GLY A 1 242 ? -21.519 14.644 -11.154 1.00 90.31 242 GLY A C 1
ATOM 1937 O O . GLY A 1 242 ? -22.724 14.405 -11.062 1.00 90.31 242 GLY A O 1
ATOM 1938 N N . SER A 1 243 ? -21.036 15.857 -11.427 1.00 92.31 243 SER A N 1
ATOM 1939 C CA . SER A 1 243 ? -21.871 17.026 -11.680 1.00 92.31 243 SER A CA 1
ATOM 1940 C C . SER A 1 243 ? -22.316 17.036 -13.140 1.00 92.31 243 SER A C 1
ATOM 1942 O O . SER A 1 243 ? -21.500 17.108 -14.065 1.00 92.31 243 SER A O 1
ATOM 1944 N N . ILE A 1 244 ? -23.626 16.935 -13.345 1.00 92.06 244 ILE A N 1
ATOM 1945 C CA . ILE A 1 244 ? -24.236 16.891 -14.672 1.00 92.06 244 ILE A CA 1
ATOM 1946 C C . ILE A 1 244 ? -24.496 18.322 -15.150 1.00 92.06 244 ILE A C 1
ATOM 1948 O O . ILE A 1 244 ? -25.179 19.091 -14.478 1.00 92.06 244 ILE A O 1
ATOM 1952 N N . GLU A 1 245 ? -23.978 18.660 -16.327 1.00 91.19 245 GLU A N 1
ATOM 1953 C CA . GLU A 1 245 ? -24.163 19.962 -16.976 1.00 91.19 245 GLU A CA 1
ATOM 1954 C C . GLU A 1 245 ? -25.423 19.979 -17.849 1.00 91.19 245 GLU A C 1
ATOM 1956 O O . GLU A 1 245 ? -26.202 20.929 -17.815 1.00 91.19 245 GLU A O 1
ATOM 1961 N N . LYS A 1 246 ? -25.646 18.907 -18.619 1.00 88.75 246 LYS A N 1
ATOM 1962 C CA . LYS A 1 246 ? -26.778 18.804 -19.545 1.00 88.75 246 LYS A CA 1
ATOM 1963 C C . LYS A 1 246 ? -27.319 17.384 -19.601 1.00 88.75 246 LYS A C 1
ATOM 1965 O O . LYS A 1 246 ? -26.551 16.422 -19.614 1.00 88.75 246 LYS A O 1
ATOM 1970 N N . VAL A 1 247 ? -28.639 17.268 -19.681 1.00 90.06 247 VAL A N 1
ATOM 1971 C CA . VAL A 1 247 ? -29.350 16.005 -19.895 1.00 90.06 247 VAL A CA 1
ATOM 1972 C C . VAL A 1 247 ? -30.229 16.158 -21.128 1.00 90.06 247 VAL A C 1
ATOM 1974 O O . VAL A 1 247 ? -31.038 17.081 -21.196 1.00 90.06 247 VAL A O 1
ATOM 1977 N N . GLU A 1 248 ? -30.058 15.270 -22.100 1.00 89.75 248 GLU A N 1
ATOM 1978 C CA . GLU A 1 248 ? -30.861 15.219 -23.321 1.00 89.75 248 GLU A CA 1
ATOM 1979 C C . GLU A 1 248 ? -31.534 13.853 -23.423 1.00 89.75 248 GLU A C 1
ATOM 1981 O O . GLU A 1 248 ? -30.901 12.807 -23.270 1.00 89.75 248 GLU A O 1
ATOM 1986 N N . GLU A 1 249 ? -32.834 13.853 -23.682 1.00 87.94 249 GLU A N 1
ATOM 1987 C CA . GLU A 1 249 ? -33.594 12.626 -23.869 1.00 87.94 249 GLU A CA 1
ATOM 1988 C C . GLU A 1 249 ? -33.662 12.280 -25.359 1.00 87.94 249 GLU A C 1
ATOM 1990 O O . GLU A 1 249 ? -34.108 13.085 -26.173 1.00 87.94 249 GLU A O 1
ATOM 1995 N N . THR A 1 250 ? -33.207 11.081 -25.721 1.00 83.81 250 THR A N 1
ATOM 1996 C CA . THR A 1 250 ? -33.239 10.555 -27.092 1.00 83.81 250 THR A CA 1
ATOM 1997 C C . THR A 1 250 ? -34.139 9.320 -27.152 1.00 83.81 250 THR A C 1
ATOM 1999 O O . THR A 1 250 ? -34.351 8.636 -26.153 1.00 83.81 250 THR A O 1
ATOM 2002 N N . SER A 1 251 ? -34.640 8.977 -28.340 1.00 79.75 251 SER A N 1
ATOM 2003 C CA . SER A 1 251 ? -35.477 7.786 -28.572 1.00 79.75 251 SER A CA 1
ATOM 2004 C C . SER A 1 251 ? -34.834 6.462 -28.129 1.00 79.75 251 SER A C 1
ATOM 2006 O O . SER A 1 251 ? -35.545 5.517 -27.802 1.00 79.75 251 SER A O 1
ATOM 2008 N N . VAL A 1 252 ? -33.500 6.393 -28.100 1.00 81.50 252 VAL A N 1
ATOM 2009 C CA . VAL A 1 252 ? -32.719 5.195 -27.740 1.00 81.50 252 VAL A CA 1
ATOM 2010 C C . VAL A 1 252 ? -32.319 5.175 -26.255 1.00 81.50 252 VAL A C 1
ATOM 2012 O O . VAL A 1 252 ? -31.995 4.115 -25.712 1.00 81.50 252 VAL A O 1
ATOM 2015 N N . GLY A 1 253 ? -32.334 6.324 -25.574 1.00 85.25 253 GLY A N 1
ATOM 2016 C CA . GLY A 1 253 ? -31.834 6.431 -24.205 1.00 85.25 253 GLY A CA 1
ATOM 2017 C C . GLY A 1 253 ? -31.594 7.863 -23.730 1.00 85.25 253 GLY A C 1
ATOM 2018 O O . GLY A 1 253 ? -31.993 8.835 -24.369 1.00 85.25 253 GLY A O 1
ATOM 2019 N N . LEU A 1 254 ? -30.926 7.982 -22.584 1.00 90.00 254 LEU A N 1
ATOM 2020 C CA . LEU A 1 254 ? -30.601 9.253 -21.942 1.00 90.00 254 LEU A CA 1
ATOM 2021 C C . LEU A 1 254 ? -29.155 9.647 -22.252 1.00 90.00 254 LEU A C 1
ATOM 2023 O O . LEU A 1 254 ? -28.239 8.877 -21.963 1.00 90.00 254 LEU A O 1
ATOM 2027 N N . ILE A 1 255 ? -28.944 10.841 -22.801 1.00 92.50 255 ILE A N 1
ATOM 2028 C CA . ILE A 1 255 ? -27.613 11.417 -22.994 1.00 92.50 255 ILE A CA 1
ATOM 2029 C C . ILE A 1 255 ? -27.310 12.335 -21.811 1.00 92.50 255 ILE A C 1
ATOM 2031 O O . ILE A 1 255 ? -28.005 13.323 -21.574 1.00 92.50 255 ILE A O 1
ATOM 2035 N N . VAL A 1 256 ? -26.254 12.017 -21.070 1.00 93.00 256 VAL A N 1
ATOM 2036 C CA . VAL A 1 256 ? -25.796 12.780 -19.905 1.00 93.00 256 VAL A CA 1
ATOM 2037 C C . VAL A 1 256 ? -24.444 13.405 -20.223 1.00 93.00 256 VAL A C 1
ATOM 2039 O O . VAL A 1 256 ? -23.504 12.710 -20.608 1.00 93.00 256 VAL A O 1
ATOM 2042 N N . THR A 1 257 ? -24.342 14.722 -20.061 1.00 93.88 257 THR A N 1
ATOM 2043 C CA . THR A 1 257 ? -23.101 15.488 -20.224 1.00 93.88 257 THR A CA 1
ATOM 2044 C C . THR A 1 257 ? -22.578 15.903 -18.857 1.00 93.88 257 THR A C 1
ATOM 2046 O O . THR A 1 257 ? -23.279 16.592 -18.116 1.00 93.88 257 THR A O 1
ATOM 2049 N N . TYR A 1 258 ? -21.352 15.501 -18.531 1.00 94.6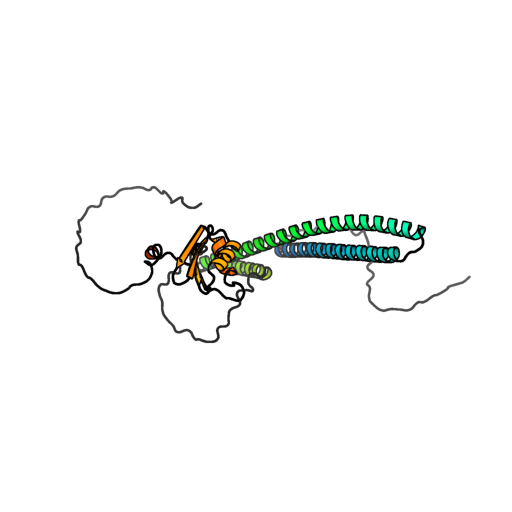9 258 TYR A N 1
ATOM 2050 C CA . TYR A 1 258 ? -20.692 15.848 -17.272 1.00 94.69 258 TYR A CA 1
ATOM 2051 C C . TYR A 1 258 ? -19.833 17.104 -17.385 1.00 94.69 258 TYR A C 1
ATOM 2053 O O . TYR A 1 258 ? -19.256 17.386 -18.437 1.00 94.69 258 TYR A O 1
ATOM 2061 N N . SER A 1 259 ? -19.682 17.803 -16.259 1.00 93.12 259 SER A N 1
ATOM 2062 C CA . SER A 1 259 ? -18.836 18.994 -16.154 1.00 93.12 259 SER A CA 1
ATOM 2063 C C . SER A 1 259 ? -17.360 18.673 -16.440 1.00 93.12 259 SER A C 1
ATOM 2065 O O . SER A 1 259 ? -16.676 19.344 -17.231 1.00 93.12 259 SER A O 1
ATOM 2067 N N . THR A 1 260 ? -16.871 17.571 -15.867 1.00 91.88 260 THR A N 1
ATOM 2068 C CA . THR A 1 260 ? -15.510 17.082 -16.061 1.00 91.88 260 THR A CA 1
ATOM 2069 C C . THR A 1 260 ? -15.498 15.723 -16.749 1.00 91.88 260 THR A C 1
ATOM 2071 O O . THR A 1 260 ? -16.397 14.897 -16.621 1.00 91.88 260 THR A O 1
ATOM 2074 N N . ARG A 1 261 ? -14.430 15.481 -17.509 1.00 89.69 261 ARG A N 1
ATOM 2075 C CA . ARG A 1 261 ? -14.206 14.200 -18.184 1.00 89.69 261 ARG A CA 1
ATOM 2076 C C . ARG A 1 261 ? -14.008 13.058 -17.182 1.00 89.69 261 ARG A C 1
ATOM 2078 O O . ARG A 1 261 ? -14.539 11.974 -17.378 1.00 89.69 261 ARG A O 1
ATOM 2085 N N . LEU A 1 262 ? -13.298 13.334 -16.088 1.00 91.88 262 LEU A N 1
ATOM 2086 C CA . LEU A 1 262 ? -13.050 12.369 -15.019 1.00 91.88 262 LEU A CA 1
ATOM 2087 C C . LEU A 1 262 ? -14.363 11.867 -14.394 1.00 91.88 262 LEU A C 1
ATOM 2089 O O . LEU A 1 262 ? -14.500 10.682 -14.105 1.00 91.88 262 LEU A O 1
ATOM 2093 N N . GLU A 1 263 ? -15.347 12.752 -14.227 1.00 94.06 263 GLU A N 1
ATOM 2094 C CA . GLU A 1 263 ? -16.690 12.386 -13.763 1.00 94.06 263 GLU A CA 1
ATOM 2095 C C . GLU A 1 263 ? -17.420 11.479 -14.758 1.00 94.06 263 GLU A C 1
ATOM 2097 O O . GLU A 1 263 ? -18.014 10.482 -14.349 1.00 94.06 263 GLU A O 1
ATOM 2102 N N . ALA A 1 264 ? -17.322 11.767 -16.061 1.00 93.44 264 ALA A N 1
ATOM 2103 C CA . ALA A 1 264 ? -17.885 10.901 -17.095 1.00 93.44 264 ALA A CA 1
ATOM 2104 C C . ALA A 1 264 ? -17.230 9.510 -17.089 1.00 93.44 264 ALA A C 1
ATOM 2106 O O . ALA A 1 264 ? -17.914 8.499 -17.199 1.00 93.44 264 ALA A O 1
ATOM 2107 N N . GLU A 1 265 ? -15.914 9.421 -16.900 1.00 93.19 265 GLU A N 1
ATOM 2108 C CA . GLU A 1 265 ? -15.216 8.134 -16.785 1.00 93.19 265 GLU A CA 1
ATOM 2109 C C . GLU A 1 265 ? -15.654 7.358 -15.544 1.00 93.19 265 GLU A C 1
ATOM 2111 O O . GLU A 1 265 ? -15.918 6.156 -15.614 1.00 93.19 265 GLU A O 1
ATOM 2116 N N . ASN A 1 266 ? -15.791 8.052 -14.415 1.00 93.06 266 ASN A N 1
ATOM 2117 C CA . ASN A 1 266 ? -16.257 7.451 -13.177 1.00 93.06 266 ASN A CA 1
ATOM 2118 C C . ASN A 1 266 ? -17.681 6.888 -13.327 1.00 93.06 266 ASN A C 1
ATOM 2120 O O . ASN A 1 266 ? -17.949 5.752 -12.927 1.00 93.06 266 ASN A O 1
ATOM 2124 N N . ALA A 1 267 ? -18.567 7.655 -13.964 1.00 93.69 267 ALA A N 1
ATOM 2125 C CA . ALA A 1 267 ? -19.924 7.245 -14.297 1.00 93.69 267 ALA A CA 1
ATOM 2126 C C . ALA A 1 267 ? -19.967 6.097 -15.317 1.00 93.69 267 ALA A C 1
ATOM 2128 O O . ALA A 1 267 ? -20.804 5.209 -15.197 1.00 93.69 267 ALA A O 1
ATOM 2129 N N . TYR A 1 268 ? -19.059 6.063 -16.291 1.00 92.81 268 TYR A N 1
ATOM 2130 C CA . TYR A 1 268 ? -18.969 4.974 -17.265 1.00 92.81 268 TYR A CA 1
ATOM 2131 C C . TYR A 1 268 ? -18.572 3.646 -16.603 1.00 92.81 268 TYR A C 1
ATOM 2133 O O . TYR A 1 268 ? -19.161 2.604 -16.885 1.00 92.81 268 TYR A O 1
ATOM 2141 N N . ILE A 1 269 ? -17.600 3.681 -15.685 1.00 92.19 269 ILE A N 1
ATOM 2142 C CA . ILE A 1 269 ? -17.101 2.485 -14.992 1.00 92.19 269 ILE A CA 1
ATOM 2143 C C . ILE A 1 269 ? -18.135 1.958 -13.986 1.00 92.19 269 ILE A C 1
ATOM 2145 O O . ILE A 1 269 ? -18.399 0.755 -13.940 1.00 92.19 269 ILE A O 1
ATOM 2149 N N . HIS A 1 270 ? -18.726 2.847 -13.184 1.00 90.50 270 HIS A N 1
ATOM 2150 C CA . HIS A 1 270 ? -19.561 2.454 -12.042 1.00 90.50 270 HIS A CA 1
ATOM 2151 C C . HIS A 1 270 ? -21.067 2.537 -12.312 1.00 90.50 270 HIS A C 1
ATOM 2153 O O . HIS A 1 270 ? -21.848 1.867 -11.641 1.00 90.50 270 HIS A O 1
ATOM 2159 N N . GLY A 1 271 ? -21.488 3.315 -13.307 1.00 87.56 271 GLY A N 1
ATOM 2160 C CA . GLY A 1 271 ? -22.894 3.592 -13.598 1.00 87.56 271 GLY A CA 1
ATOM 2161 C C . GLY A 1 271 ? -23.610 2.521 -14.420 1.00 87.56 271 GLY A C 1
ATOM 2162 O O . GLY A 1 271 ? -24.789 2.682 -14.711 1.00 87.56 271 GLY A O 1
ATOM 2163 N N . SER A 1 272 ? -22.942 1.421 -14.783 1.00 89.06 272 SER A N 1
ATOM 2164 C CA . SER A 1 272 ? -23.540 0.314 -15.550 1.00 89.06 272 SER A CA 1
ATOM 2165 C C . SER A 1 272 ? -24.547 -0.525 -14.758 1.00 89.06 272 SER A C 1
ATOM 2167 O O . SER A 1 272 ? -25.284 -1.309 -15.347 1.00 89.06 272 SER A O 1
ATOM 2169 N N . LYS A 1 273 ? -24.614 -0.382 -13.430 1.00 89.12 273 LYS A N 1
ATOM 2170 C CA . LYS A 1 273 ? -25.546 -1.126 -12.572 1.00 89.12 273 LYS A CA 1
ATOM 2171 C C . LYS A 1 273 ? -26.507 -0.162 -11.898 1.00 89.12 273 LYS A C 1
ATOM 2173 O O . LYS A 1 273 ? -26.068 0.702 -11.150 1.00 89.12 273 LYS A O 1
ATOM 2178 N N . PHE A 1 274 ? -27.803 -0.329 -12.128 1.00 85.44 274 PHE A N 1
ATOM 2179 C CA . PHE A 1 274 ? -28.853 0.453 -11.484 1.00 85.44 274 PHE A CA 1
ATOM 2180 C C . PHE A 1 274 ? -29.840 -0.498 -10.804 1.00 85.44 274 PHE A C 1
ATOM 2182 O O . PHE A 1 274 ? -30.740 -1.051 -11.437 1.00 85.44 274 PHE A O 1
ATOM 2189 N N . GLY A 1 275 ? -29.623 -0.735 -9.506 1.00 84.56 275 GLY A N 1
ATOM 2190 C CA . GLY A 1 275 ? -30.318 -1.793 -8.769 1.00 84.56 275 GLY A CA 1
ATOM 2191 C C . GLY A 1 275 ? -30.000 -3.169 -9.360 1.00 84.56 275 GLY A C 1
ATOM 2192 O O . GLY A 1 275 ? -28.829 -3.516 -9.507 1.00 84.56 275 GLY A O 1
ATOM 2193 N N . ASP A 1 276 ? -31.040 -3.909 -9.748 1.00 83.12 276 ASP A N 1
ATOM 2194 C CA . ASP A 1 276 ? -30.926 -5.232 -10.381 1.00 83.12 276 ASP A CA 1
ATOM 2195 C C . ASP A 1 276 ? -30.863 -5.171 -11.920 1.00 83.12 276 ASP A C 1
ATOM 2197 O O . ASP A 1 276 ? -30.796 -6.203 -12.589 1.00 83.12 276 ASP A O 1
ATOM 2201 N N . ILE A 1 277 ? -30.878 -3.965 -12.502 1.00 86.81 277 ILE A N 1
ATOM 2202 C CA . ILE A 1 277 ? -30.852 -3.750 -13.952 1.00 86.81 277 ILE A CA 1
ATOM 2203 C C . ILE A 1 277 ? -29.437 -3.355 -14.383 1.00 86.81 277 ILE A C 1
ATOM 2205 O O . ILE A 1 277 ? -28.833 -2.427 -13.837 1.00 86.81 277 ILE A O 1
ATOM 2209 N N . VAL A 1 278 ? -28.916 -4.044 -15.399 1.00 88.38 278 VAL A N 1
ATOM 2210 C CA . VAL A 1 278 ? -27.659 -3.674 -16.058 1.00 88.38 278 VAL A CA 1
ATOM 2211 C C . VAL A 1 278 ? -27.969 -2.719 -17.205 1.00 88.38 278 VAL A C 1
ATOM 2213 O O . VAL A 1 278 ? -28.715 -3.048 -18.124 1.00 88.38 278 VAL A O 1
ATOM 2216 N N . LEU A 1 279 ? -27.394 -1.526 -17.133 1.00 90.88 279 LEU A N 1
ATOM 2217 C CA . LEU A 1 279 ? -27.522 -0.465 -18.119 1.00 90.88 279 LEU A CA 1
ATOM 2218 C C . LEU A 1 279 ? -26.431 -0.594 -19.182 1.00 90.88 279 LEU A C 1
ATOM 2220 O O . LEU A 1 279 ? -25.270 -0.872 -18.876 1.00 90.88 279 LEU A O 1
ATOM 2224 N N . SER A 1 280 ? -26.790 -0.306 -20.430 1.00 91.00 280 SER A N 1
ATOM 2225 C CA . SER A 1 280 ? -25.837 -0.121 -21.520 1.00 91.00 280 SER A CA 1
ATOM 2226 C C . SER A 1 280 ? -25.368 1.330 -21.523 1.00 91.00 280 SER A C 1
ATOM 2228 O O . SER A 1 280 ? -26.104 2.220 -21.949 1.00 91.00 280 SER A O 1
ATOM 2230 N N . VAL A 1 281 ? -24.147 1.568 -21.046 1.00 93.31 281 VAL A N 1
ATOM 2231 C CA . VAL A 1 281 ? -23.518 2.895 -21.022 1.00 93.31 281 VAL A CA 1
ATOM 2232 C C . VAL A 1 281 ? -22.456 2.952 -22.116 1.00 93.31 281 VAL A C 1
ATOM 2234 O O . VAL A 1 281 ? -21.566 2.107 -22.164 1.00 93.31 281 VAL A O 1
ATOM 2237 N N . THR A 1 282 ? -22.548 3.935 -23.009 1.00 92.94 282 THR A N 1
ATOM 2238 C CA . THR A 1 282 ? -21.638 4.101 -24.156 1.00 92.94 282 THR A CA 1
ATOM 2239 C C . THR A 1 282 ? -21.196 5.555 -24.295 1.00 92.94 282 THR A C 1
ATOM 2241 O O . THR A 1 282 ? -21.910 6.469 -23.888 1.00 92.94 282 THR A O 1
ATOM 2244 N N . TRP A 1 283 ? -20.007 5.789 -24.851 1.00 93.94 283 TRP A N 1
ATOM 2245 C CA . TRP A 1 283 ? -19.512 7.142 -25.116 1.00 93.94 283 TRP A CA 1
ATOM 2246 C C . TRP A 1 283 ? -20.281 7.776 -26.277 1.00 93.94 283 TRP A C 1
ATOM 2248 O O . TRP A 1 283 ? -20.281 7.243 -27.388 1.00 93.94 283 TRP A O 1
ATOM 2258 N N . PHE A 1 284 ? -20.916 8.922 -26.030 1.00 91.00 284 PHE A N 1
ATOM 2259 C CA . PHE A 1 284 ? -21.685 9.633 -27.047 1.00 91.00 284 PHE A CA 1
ATOM 2260 C C . PHE A 1 284 ? -20.811 10.668 -27.760 1.00 91.00 284 PHE A C 1
ATOM 2262 O O . PHE A 1 284 ? -20.300 11.600 -27.137 1.00 91.00 284 PHE A O 1
ATOM 2269 N N . HIS A 1 285 ? -20.665 10.513 -29.074 1.00 87.88 285 HIS A N 1
ATOM 2270 C CA . HIS A 1 285 ? -19.956 11.459 -29.931 1.00 87.88 285 HIS A CA 1
ATOM 2271 C C . HIS A 1 285 ? -20.982 12.303 -30.677 1.00 87.88 285 HIS A C 1
ATOM 2273 O O . HIS A 1 285 ? -21.942 11.771 -31.229 1.00 87.88 285 HIS A O 1
ATOM 2279 N N . ASP A 1 286 ? -20.790 13.619 -30.668 1.00 80.06 286 ASP A N 1
ATOM 2280 C CA . ASP A 1 286 ? -21.702 14.530 -31.348 1.00 80.06 286 ASP A CA 1
ATOM 2281 C C . ASP A 1 286 ? -21.567 14.349 -32.870 1.00 80.06 286 ASP A C 1
ATOM 2283 O O . ASP A 1 286 ? -20.454 14.521 -33.383 1.00 80.06 286 ASP A O 1
ATOM 2287 N N . PRO A 1 287 ? -22.648 14.035 -33.609 1.00 69.06 287 PRO A N 1
ATOM 2288 C CA . PRO A 1 287 ? -22.582 13.818 -35.055 1.00 69.06 287 PRO A CA 1
ATOM 2289 C C . PRO A 1 287 ? -21.976 15.005 -35.822 1.00 69.06 287 PRO A C 1
ATOM 2291 O O . PRO A 1 287 ? -21.355 14.826 -36.868 1.00 69.06 287 PRO A O 1
ATOM 2294 N N . GLN A 1 288 ? -22.117 16.220 -35.281 1.00 60.12 288 GLN A N 1
ATOM 2295 C CA . GLN A 1 288 ? -21.592 17.451 -35.879 1.00 60.12 288 GLN A CA 1
ATOM 2296 C C . GLN A 1 288 ? -20.069 17.610 -35.709 1.00 60.12 288 GLN A C 1
ATOM 2298 O O . GLN A 1 288 ? -19.432 18.302 -36.497 1.00 60.12 288 GLN A O 1
ATOM 2303 N N . LEU A 1 289 ? -19.459 16.954 -34.712 1.00 54.88 289 LEU A N 1
ATOM 2304 C CA . LEU A 1 289 ? -18.007 16.991 -34.470 1.00 54.88 289 LEU A CA 1
ATOM 2305 C C . LEU A 1 289 ? -17.270 15.809 -35.123 1.00 54.88 289 LEU A C 1
ATOM 2307 O O . LEU A 1 289 ? -16.079 15.907 -35.412 1.00 54.88 289 LEU A O 1
ATOM 2311 N N . THR A 1 290 ? -17.969 14.709 -35.417 1.00 52.66 290 THR A N 1
ATOM 2312 C CA . THR A 1 290 ? -17.382 13.503 -36.030 1.00 52.66 290 THR A CA 1
ATOM 2313 C C . THR A 1 290 ? -17.036 13.643 -37.518 1.00 52.66 290 THR A C 1
ATOM 2315 O O . THR A 1 290 ? -16.320 12.799 -38.054 1.00 52.66 290 THR A O 1
ATOM 2318 N N . SER A 1 291 ? -17.498 14.702 -38.197 1.00 49.50 291 SER A N 1
ATOM 2319 C CA . SER A 1 291 ? -17.196 14.944 -39.620 1.00 49.50 291 SER A CA 1
ATOM 2320 C C . SER A 1 291 ? -15.763 15.430 -39.876 1.00 49.50 291 SER A C 1
ATOM 2322 O O . SER A 1 291 ? -15.296 15.331 -41.005 1.00 49.50 291 SER A O 1
ATOM 2324 N N . VAL A 1 292 ? -15.059 15.952 -38.866 1.00 50.84 292 VAL A N 1
ATOM 2325 C CA . VAL A 1 292 ? -13.702 16.514 -39.043 1.00 50.84 292 VAL A CA 1
ATOM 2326 C C . VAL A 1 292 ? -12.606 15.477 -38.751 1.00 50.84 292 VAL A C 1
ATOM 2328 O O . VAL A 1 292 ? -11.467 15.652 -39.160 1.00 50.84 292 VAL A O 1
ATOM 2331 N N . GLN A 1 293 ? -12.935 14.363 -38.088 1.00 50.66 293 GLN A N 1
ATOM 2332 C CA . GLN A 1 293 ? -11.949 13.379 -37.611 1.00 50.66 293 GLN A CA 1
ATOM 2333 C C . GLN A 1 293 ? -11.888 12.077 -38.430 1.00 50.66 293 GLN A C 1
ATOM 2335 O O . GLN A 1 293 ? -11.098 11.199 -38.104 1.00 50.66 293 GLN A O 1
ATOM 2340 N N . ASN A 1 294 ? -12.686 11.942 -39.497 1.00 41.81 294 ASN A N 1
ATOM 2341 C CA . ASN A 1 294 ? -12.755 10.724 -40.323 1.00 41.81 294 ASN A CA 1
ATOM 2342 C C . ASN A 1 294 ? -12.129 10.862 -41.727 1.00 41.81 294 ASN A C 1
ATOM 2344 O O . ASN A 1 294 ? -12.333 9.990 -42.564 1.00 41.81 294 ASN A O 1
ATOM 2348 N N . LEU A 1 295 ? -11.365 11.923 -42.009 1.00 45.69 295 LEU A N 1
ATOM 2349 C CA . LEU A 1 295 ? -10.735 12.117 -43.327 1.00 45.69 295 LEU A CA 1
ATOM 2350 C C . LEU A 1 295 ? -9.421 11.342 -43.537 1.00 45.69 295 LEU A C 1
ATOM 2352 O O . LEU A 1 295 ? -8.919 11.334 -44.654 1.00 45.69 295 LEU A O 1
ATOM 2356 N N . ASP A 1 296 ? -8.894 10.647 -42.525 1.00 46.06 296 ASP A N 1
ATOM 2357 C CA . ASP A 1 296 ? -7.558 10.031 -42.609 1.00 46.06 296 ASP A CA 1
ATOM 2358 C C . ASP A 1 296 ? -7.529 8.514 -42.841 1.00 46.06 296 ASP A C 1
ATOM 2360 O O . ASP A 1 296 ? -6.451 7.925 -42.798 1.00 46.06 296 ASP A O 1
ATOM 2364 N N . HIS A 1 297 ? -8.650 7.845 -43.136 1.00 50.44 297 HIS A N 1
ATOM 2365 C CA . HIS A 1 297 ? -8.595 6.448 -43.588 1.00 50.44 297 HIS A CA 1
ATOM 2366 C C . HIS A 1 297 ? -9.727 6.073 -44.553 1.00 50.44 297 HIS A C 1
ATOM 2368 O O . HIS A 1 297 ? -10.892 6.008 -44.166 1.00 50.44 297 HIS A O 1
ATOM 2374 N N . ASN A 1 298 ? -9.303 5.678 -45.759 1.00 40.00 298 ASN A N 1
ATOM 2375 C CA . ASN A 1 298 ? -10.024 4.993 -46.841 1.00 40.00 298 ASN A CA 1
ATOM 2376 C C . ASN A 1 298 ? -10.707 5.884 -47.890 1.00 40.00 298 ASN A C 1
ATOM 2378 O O . ASN A 1 298 ? -11.837 6.325 -47.710 1.00 40.00 298 ASN A O 1
ATOM 2382 N N . ASN A 1 299 ? -10.061 6.018 -49.053 1.00 31.44 299 ASN A N 1
ATOM 2383 C CA . ASN A 1 299 ? -10.569 5.410 -50.289 1.00 31.44 299 ASN A CA 1
ATOM 2384 C C . ASN A 1 299 ? -9.525 5.509 -51.413 1.00 31.44 299 ASN A C 1
ATOM 2386 O O . ASN A 1 299 ? -9.211 6.589 -51.901 1.00 31.44 299 ASN A O 1
ATOM 2390 N N . ASP A 1 300 ? -9.019 4.348 -51.820 1.00 40.47 300 ASP A N 1
ATOM 2391 C CA . ASP A 1 300 ? -8.526 4.106 -53.172 1.00 40.47 300 ASP A CA 1
ATOM 2392 C C . ASP A 1 300 ? -9.752 3.752 -54.026 1.00 40.47 300 ASP A C 1
ATOM 2394 O O . ASP A 1 300 ? -10.452 2.805 -53.665 1.00 40.47 300 ASP A O 1
ATOM 2398 N N . SER A 1 301 ? -10.062 4.543 -55.063 1.00 41.31 301 SER A N 1
ATOM 2399 C CA . SER A 1 301 ? -10.767 4.166 -56.310 1.00 41.31 301 SER A CA 1
ATOM 2400 C C . SER A 1 301 ? -11.127 5.407 -57.144 1.00 41.31 301 SER A C 1
ATOM 2402 O O . SER A 1 301 ? -11.747 6.342 -56.648 1.00 41.31 301 SER A O 1
ATOM 2404 N N . ASP A 1 302 ? -10.836 5.310 -58.442 1.00 33.34 302 ASP A N 1
ATOM 2405 C CA . ASP A 1 302 ? -11.342 6.091 -59.583 1.00 33.34 302 ASP A CA 1
ATOM 2406 C C . ASP A 1 302 ? -10.732 7.465 -59.938 1.00 33.34 302 ASP A C 1
ATOM 2408 O O . ASP A 1 302 ? -11.172 8.540 -59.543 1.00 33.34 302 ASP A O 1
ATOM 2412 N N . LEU A 1 303 ? -9.770 7.378 -60.866 1.00 34.50 303 LEU A N 1
ATOM 2413 C CA . LEU A 1 303 ? -9.849 7.939 -62.222 1.00 34.50 303 LEU A CA 1
ATOM 2414 C C . LEU A 1 303 ? -10.231 9.430 -62.364 1.00 34.50 303 LEU A C 1
ATOM 2416 O O . LEU A 1 303 ? -11.406 9.788 -62.383 1.00 34.50 303 LEU A O 1
ATOM 2420 N N . LYS A 1 304 ? -9.240 10.260 -62.723 1.00 33.81 304 LYS A N 1
ATOM 2421 C CA . LYS A 1 304 ? -9.283 11.064 -63.963 1.00 33.81 304 LYS A CA 1
ATOM 2422 C C . LYS A 1 304 ? -7.934 11.702 -64.295 1.00 33.81 304 LYS A C 1
ATOM 2424 O O . LYS A 1 304 ? -7.378 12.488 -63.538 1.00 33.81 304 LYS A O 1
ATOM 2429 N N . GLN A 1 305 ? -7.460 11.351 -65.486 1.00 41.31 305 GLN A N 1
ATOM 2430 C CA . GLN A 1 305 ? -6.431 12.039 -66.254 1.00 41.31 305 GLN A CA 1
ATOM 2431 C C . GLN A 1 305 ? -6.819 13.507 -66.472 1.00 41.31 305 GLN A C 1
ATOM 2433 O O . GLN A 1 305 ? -7.911 13.758 -66.978 1.00 41.31 305 GLN A O 1
ATOM 2438 N N . VAL A 1 306 ? -5.905 14.444 -66.208 1.00 34.88 306 VAL A N 1
ATOM 2439 C CA . VAL A 1 306 ? -5.774 15.678 -66.999 1.00 34.88 306 VAL A CA 1
ATOM 2440 C C . VAL A 1 306 ? -4.290 15.993 -67.148 1.00 34.88 306 VAL A C 1
ATOM 2442 O O . VAL A 1 306 ? -3.492 15.875 -66.223 1.00 34.88 306 VAL A O 1
ATOM 2445 N N . THR A 1 307 ? -3.948 16.309 -68.382 1.00 32.09 307 THR A N 1
ATOM 2446 C CA . THR A 1 307 ? -2.633 16.413 -68.988 1.00 32.09 307 THR A CA 1
ATOM 2447 C C . THR A 1 307 ? -2.157 17.870 -69.034 1.00 32.09 307 THR A C 1
ATOM 2449 O O . THR A 1 307 ? -2.910 18.693 -69.543 1.00 32.09 307 THR A O 1
ATOM 2452 N N . SER A 1 308 ? -0.890 18.119 -68.664 1.00 36.28 308 SER A N 1
ATOM 2453 C CA . SER A 1 308 ? 0.017 19.194 -69.155 1.00 36.28 308 SER A CA 1
ATOM 2454 C C . SER A 1 308 ? -0.366 20.686 -68.955 1.00 36.28 308 SER A C 1
ATOM 2456 O O . SER A 1 308 ? -1.528 20.976 -68.693 1.00 36.28 308 SER A O 1
ATOM 2458 N N . PRO A 1 309 ? 0.551 21.669 -69.162 1.00 47.66 309 PRO A N 1
ATOM 2459 C CA . PRO A 1 309 ? 1.986 21.568 -69.463 1.00 47.66 309 PRO A CA 1
ATOM 2460 C C . PRO A 1 309 ? 2.919 22.459 -68.607 1.00 47.66 309 PRO A C 1
ATOM 2462 O O . PRO A 1 309 ? 2.530 23.428 -67.960 1.00 47.66 309 PRO A O 1
ATOM 2465 N N . VAL A 1 310 ? 4.191 22.079 -68.692 1.00 46.28 310 VAL A N 1
ATOM 2466 C CA . VAL A 1 310 ? 5.438 22.781 -68.354 1.00 46.28 310 VAL A CA 1
ATOM 2467 C C . VAL A 1 310 ? 5.527 24.171 -69.014 1.00 46.28 310 VAL A C 1
ATOM 2469 O O . VAL A 1 310 ? 5.029 24.345 -70.128 1.00 46.28 310 VAL A O 1
ATOM 2472 N N . PRO A 1 311 ? 6.241 25.121 -68.386 1.00 47.03 311 PRO A N 1
ATOM 2473 C CA . PRO A 1 311 ? 7.186 25.937 -69.141 1.00 47.03 311 PRO A CA 1
ATOM 2474 C C . PRO A 1 311 ? 8.605 25.840 -68.562 1.00 47.03 311 PRO A C 1
ATOM 2476 O O . PRO A 1 311 ? 8.849 26.186 -67.406 1.00 47.03 311 PRO A O 1
ATOM 2479 N N . GLU A 1 312 ? 9.511 25.349 -69.409 1.00 45.56 312 GLU A N 1
ATOM 2480 C CA . GLU A 1 312 ? 10.955 25.573 -69.365 1.00 45.56 312 GLU A CA 1
ATOM 2481 C C . GLU A 1 312 ? 11.246 27.038 -69.711 1.00 45.56 312 GLU A C 1
ATOM 2483 O O . GLU A 1 312 ? 10.533 27.658 -70.506 1.00 45.56 312 GLU A O 1
ATOM 2488 N N . GLY A 1 313 ? 12.309 27.559 -69.110 1.00 39.94 313 GLY A N 1
ATOM 2489 C CA . GLY A 1 313 ? 12.911 28.846 -69.419 1.00 39.94 313 GLY A CA 1
ATOM 2490 C C . GLY A 1 313 ? 14.255 28.952 -68.706 1.00 39.94 313 GLY A C 1
ATOM 2491 O O . GLY A 1 313 ? 14.293 29.414 -67.569 1.00 39.94 313 GLY A O 1
ATOM 2492 N N . ASP A 1 314 ? 15.284 28.403 -69.360 1.00 40.28 314 ASP A N 1
ATOM 2493 C CA . ASP A 1 314 ? 16.674 28.878 -69.537 1.00 40.28 314 ASP A CA 1
ATOM 2494 C C . ASP A 1 314 ? 16.950 30.298 -68.989 1.00 40.28 314 ASP A C 1
ATOM 2496 O O . ASP A 1 314 ? 16.082 31.167 -69.052 1.00 40.28 314 ASP A O 1
ATOM 2500 N N . ASP A 1 315 ? 18.125 30.716 -68.531 1.00 43.84 315 ASP A N 1
ATOM 2501 C CA . ASP A 1 315 ? 19.478 30.177 -68.360 1.00 43.84 315 ASP A CA 1
ATOM 2502 C C . ASP A 1 315 ? 20.234 31.256 -67.533 1.00 43.84 315 ASP A C 1
ATOM 2504 O O . ASP A 1 315 ? 19.703 32.346 -67.305 1.00 43.84 315 ASP A O 1
ATOM 2508 N N . GLU A 1 316 ? 21.487 30.965 -67.181 1.00 44.62 316 GLU A N 1
ATOM 2509 C CA . GLU A 1 316 ? 22.584 31.872 -66.777 1.00 44.62 316 GLU A CA 1
ATOM 2510 C C . GLU A 1 316 ? 23.126 31.668 -65.351 1.00 44.62 316 GLU A C 1
ATOM 2512 O O . GLU A 1 316 ? 22.602 32.125 -64.334 1.00 44.62 316 GLU A O 1
ATOM 2517 N N . GLU A 1 317 ? 24.232 30.922 -65.351 1.00 47.56 317 GLU A N 1
ATOM 2518 C CA . GLU A 1 317 ? 25.307 30.872 -64.367 1.00 47.56 317 GLU A CA 1
ATOM 2519 C C . GLU A 1 317 ? 25.888 32.278 -64.142 1.00 47.56 317 GLU A C 1
ATOM 2521 O O . GLU A 1 317 ? 26.102 32.980 -65.120 1.00 47.56 317 GLU A O 1
ATOM 2526 N N . GLU A 1 318 ? 26.213 32.649 -62.900 1.00 46.91 318 GLU A N 1
ATOM 2527 C CA . GLU A 1 318 ? 27.521 33.223 -62.542 1.00 46.91 318 GLU A CA 1
ATOM 2528 C C . GLU A 1 318 ? 27.796 32.992 -61.045 1.00 46.91 318 GLU A C 1
ATOM 2530 O O . GLU A 1 318 ? 26.891 32.946 -60.206 1.00 46.91 318 GLU A O 1
ATOM 2535 N N . GLU A 1 319 ? 29.074 32.749 -60.771 1.00 45.81 319 GLU A N 1
ATOM 2536 C CA . GLU A 1 319 ? 29.713 32.479 -59.488 1.00 45.81 319 GLU A CA 1
ATOM 2537 C C . GLU A 1 319 ? 29.570 33.664 -58.514 1.00 45.81 319 GLU A C 1
ATOM 2539 O O . GLU A 1 319 ? 29.545 34.814 -58.935 1.00 45.81 319 GLU A O 1
ATOM 2544 N N . ASP A 1 320 ? 29.462 33.392 -57.208 1.00 43.16 320 ASP A N 1
ATOM 2545 C CA . ASP A 1 320 ? 30.453 33.851 -56.219 1.00 43.16 320 ASP A CA 1
ATOM 2546 C C . ASP A 1 320 ? 29.986 33.644 -54.763 1.00 43.16 320 ASP A C 1
ATOM 2548 O O . ASP A 1 320 ? 28.921 34.078 -54.330 1.00 43.16 320 ASP A O 1
ATOM 2552 N N . GLU A 1 321 ? 30.867 32.951 -54.042 1.00 43.06 321 GLU A N 1
ATOM 2553 C CA . GLU A 1 321 ? 31.372 33.258 -52.700 1.00 43.06 321 GLU A CA 1
ATOM 2554 C C . GLU A 1 321 ? 30.483 33.228 -51.429 1.00 43.06 321 GLU A C 1
ATOM 2556 O O . GLU A 1 321 ? 29.481 33.910 -51.255 1.00 43.06 321 GLU A O 1
ATOM 2561 N N . GLU A 1 322 ? 31.048 32.475 -50.475 1.00 41.59 322 GLU A N 1
ATOM 2562 C CA . GLU A 1 322 ? 31.094 32.691 -49.022 1.00 41.59 322 GLU A CA 1
ATOM 2563 C C . GLU A 1 322 ? 29.924 32.252 -48.116 1.00 41.59 322 GLU A C 1
ATOM 2565 O O . GLU A 1 322 ? 28.859 32.850 -48.004 1.00 41.59 322 GLU A O 1
ATOM 2570 N N . GLU A 1 323 ? 30.221 31.153 -47.406 1.00 45.97 323 GLU A N 1
ATOM 2571 C CA . GLU A 1 323 ? 30.055 30.959 -45.960 1.00 45.97 323 GLU A CA 1
ATOM 2572 C C . GLU A 1 323 ? 29.179 31.982 -45.210 1.00 45.97 323 GLU A C 1
ATOM 2574 O O . GLU A 1 323 ? 29.623 33.080 -44.905 1.00 45.97 323 GLU A O 1
ATOM 2579 N N . ASP A 1 324 ? 28.041 31.533 -44.668 1.00 45.25 324 ASP A N 1
ATOM 2580 C CA . ASP A 1 324 ? 27.900 31.650 -43.215 1.00 45.25 324 ASP A CA 1
ATOM 2581 C C . ASP A 1 324 ? 27.055 30.523 -42.614 1.00 45.25 324 ASP A C 1
ATOM 2583 O O . ASP A 1 324 ? 25.970 30.145 -43.066 1.00 45.25 324 ASP A O 1
ATOM 2587 N N . SER A 1 325 ? 27.630 29.952 -41.569 1.00 50.00 325 SER A N 1
ATOM 2588 C CA . SER A 1 325 ? 27.179 28.779 -40.852 1.00 50.00 325 SER A CA 1
ATOM 2589 C C . SER A 1 325 ? 26.241 29.187 -39.725 1.00 50.00 325 SER A C 1
ATOM 2591 O O . SER A 1 325 ? 26.658 29.217 -38.570 1.00 50.00 325 SER A O 1
ATOM 2593 N N . GLU A 1 326 ? 24.951 29.399 -39.991 1.00 46.50 326 GLU A N 1
ATOM 2594 C CA . GLU A 1 326 ? 23.980 29.492 -38.892 1.00 46.50 326 GLU A CA 1
ATOM 2595 C C . GLU A 1 326 ? 23.362 28.122 -38.597 1.00 46.50 326 GLU A C 1
ATOM 2597 O O . GLU A 1 326 ? 22.244 27.756 -38.975 1.00 46.50 326 GLU A O 1
ATOM 2602 N N . ALA A 1 327 ? 24.174 27.311 -37.916 1.00 48.66 327 ALA A N 1
ATOM 2603 C CA . ALA A 1 327 ? 23.767 26.049 -37.335 1.00 48.66 327 ALA A CA 1
ATOM 2604 C C . ALA A 1 327 ? 22.492 26.239 -36.495 1.00 48.66 327 ALA A C 1
ATOM 2606 O O . ALA A 1 327 ? 22.476 26.934 -35.480 1.00 48.66 327 ALA A O 1
ATOM 2607 N N . ARG A 1 328 ? 21.424 25.560 -36.930 1.00 48.09 328 ARG A N 1
ATOM 2608 C CA . ARG A 1 328 ? 20.112 25.417 -36.284 1.00 48.09 328 ARG A CA 1
ATOM 2609 C C . ARG A 1 328 ? 20.227 25.134 -34.779 1.00 48.09 328 ARG A C 1
ATOM 2611 O O . ARG A 1 328 ? 20.230 23.983 -34.339 1.00 48.09 328 ARG A O 1
ATOM 2618 N N . SER A 1 329 ? 20.235 26.202 -33.989 1.00 60.84 329 SER A N 1
ATOM 2619 C CA . SER A 1 329 ? 20.193 26.181 -32.527 1.00 60.84 329 SER A CA 1
ATOM 2620 C C . SER A 1 329 ? 18.759 25.994 -32.019 1.00 60.84 329 SER A C 1
ATOM 2622 O O . SER A 1 329 ? 18.162 26.881 -31.421 1.00 60.84 329 SER A O 1
ATOM 2624 N N . TRP A 1 330 ? 18.177 24.821 -32.271 1.00 65.31 330 TRP A N 1
ATOM 2625 C CA . TRP A 1 330 ? 16.919 24.413 -31.631 1.00 65.31 330 TRP A CA 1
ATOM 2626 C C . TRP A 1 330 ? 17.034 23.003 -31.069 1.00 65.31 330 TRP A C 1
ATOM 2628 O O . TRP A 1 330 ? 16.285 22.090 -31.411 1.00 65.31 330 TRP A O 1
ATOM 2638 N N . ARG A 1 331 ? 18.009 22.839 -30.174 1.00 51.03 331 ARG A N 1
ATOM 2639 C CA . ARG A 1 331 ? 18.002 21.782 -29.164 1.00 51.03 331 ARG A CA 1
ATOM 2640 C C . ARG A 1 331 ? 18.560 22.326 -27.856 1.00 51.03 331 ARG A C 1
ATOM 2642 O O . ARG A 1 331 ? 19.770 22.275 -27.660 1.00 51.03 331 ARG A O 1
ATOM 2649 N N . ARG A 1 332 ? 17.678 22.775 -26.963 1.00 55.69 332 ARG A N 1
ATOM 2650 C CA . ARG A 1 332 ? 17.731 22.439 -25.534 1.00 55.69 332 ARG A CA 1
ATOM 2651 C C . ARG A 1 332 ? 16.329 22.381 -24.961 1.00 55.69 332 ARG A C 1
ATOM 2653 O O . ARG A 1 332 ? 15.565 23.331 -25.222 1.00 55.69 332 ARG A O 1
#

Sequence (332 aa):
MTFCSKSTIYTSKGNLSRTVFIPSAKRNTQNFNANTATPITPVRRVKDDQRKKQDAIQKRLELHKKKQEFLKSQIEHQKVILDKLSKCKNEKEKEFLKQTIQTLTEKISTIQSDVKKDSLELKTLLKTANTQTLLTKTEAERELLDAEMDLYNKQHTGDDTGTAELLSRVNELKKKAKALGLLDNLSHSPVIGTPPRHVNSRYSSRTNSTFSHHSVDHRPKKLLISGSTNKEGLMKHFMLFGSIEKVEETSVGLIVTYSTRLEAENAYIHGSKFGDIVLSVTWFHDPQLTSVQNLDHNNDSDLKQVTSPVPEGDDEEEEDEEEDSEARSWRR

Organism: Nephila pilipes (NCBI:txid299642)

pLDDT: mean 72.6, std 20.98, range [31.44, 95.62]

Foldseek 3Di:
DDDDDDDDDDDDDDDDPDDDDDPDDDDDDDDDDDDDPDPPDPPVVVVVVVVVLVVVLVVLVVVLVVLVVVLVVLVVVLVVLVVVLVVDPDPVVNVVSVVVSVVSVVVSVVSVVVSVVSVVVSVVSVVVVVVVLVVVLVVLVVQLVVLVVVLVVCVVVVPPPCNVVSVVVNVVSVVVNVVSVNPPPPPDPPPPDDDDDDDDDDDDPPPVPPPPPPVPPPFAQKKFKAFDPDPVLLVVLLVVLAAWDDWDQDPRGIITGGPDSNSSVSCQVPVQDRPPTGIDIDGDDDPVVVVVVPPPDDDDDDDDDDDDDDDDDDDDDDDDDDDDDPDPPPDD

Secondary structure (DSSP, 8-state):
-----------------------------------------HHHHHHHHHHHHHHHHHHHHHHHHHHHHHHHHHHHHHHHHHHHHHH---HHHHHHHHHHHHHHHHHHHHHHHHHHHHHHHHHHHHHHHHHHHHHHHHHHHHHHHHHHHHHHHHHHTT--TTHHHHHHHHHHHHHHHHHTTSSTT---------PPP-----------------------SEEEEES-S-HHHHHHHHHTTS-EEEEEEETTEEEEEESSHHHHHHHHHHTTEETTEEPEEEEPPPTTTTTSS-TTS-----------------------------------

Radius of gyration: 39.67 Å; chains: 1; bounding box: 94×71×125 Å